Protein AF-A0A6P7G3Q1-F1 (afdb_monomer)

Secondary structure (DSSP, 8-state):
---HHHHHHHHHHHHHHHHHHHHHHHH-TT-HHHHHHHHHHHHHHHHHHHHHH-TTTGGGGHHHHHHHHHHHHHHHHHHHHHHHHHHTT--HHHHHHHHHTTHHHHHHHHHH--THHHHHHHHHHHHHHHHHHHHHHHTT-HHHHHHHHHHHIIIIIIITS-TTS-SS-HHHHHHHHHHHHHHHHHHHHH-

Sequence (191 aa):
MKIMSTSYSTALSHIVLAGTSIYCCLRSESIIYAQCSFASIMVNSLLGVWRWGNPDYGPNTDKVYKITTLLQDSIVLPFIVSTLWIQYGYTYEVALGNMIIPLIPVISYLANSNYRSLELLDGILCLNCGVLLYLSFTEENYFGLAAGVSYLVNYFWIKKGDRSQFDIPTQDLFNYAMCFFAYFSLKAVLD

Radius of gyration: 16.5 Å; Cα contacts (8 Å, |Δi|>4): 254; chains: 1; bounding box: 42×34×54 Å

Solvent-accessible surface area (backbone atoms only — not comparable to full-atom values): 9514 Å² total; per-residue (Å²): 144,89,67,69,74,65,29,49,54,42,13,50,30,20,50,53,30,22,54,47,21,49,55,43,26,74,70,27,74,91,38,64,47,44,21,51,22,24,45,37,47,24,56,38,18,52,46,38,26,46,36,36,61,32,87,89,60,10,75,78,41,50,68,58,46,54,51,36,46,54,49,29,70,37,40,31,61,24,21,42,37,26,42,48,41,45,72,74,68,47,68,63,70,60,28,50,47,50,45,51,58,38,45,52,30,52,55,48,28,72,74,64,67,40,68,70,27,56,55,51,36,52,53,48,51,51,50,45,38,53,50,32,34,51,54,16,59,76,70,68,32,62,36,26,35,50,16,29,53,35,42,49,47,27,55,60,47,49,66,64,37,76,77,84,82,51,102,57,64,56,66,36,56,35,31,54,38,46,36,53,22,50,53,25,41,48,49,37,74,71,108

Foldseek 3Di:
DPDQPQLVLQLVLLVLLLVLLVVLLVLCVVQVLQNVLSVLSNVLSVLSNQLSVDPPCNVVCPVVSVLSVLVNLLRNLLSLLLLLCVVVPHDNVVSVVSRVVLCVLSVVCVVPVDVVSVVVNVVSSLVSLVSQCVSCVVVVPVLSNQLSVLCCCLVVPLVVHDPPPDPHDSSSVSSVSVSSNSVSSSSSSVD

Mean predicted aligned error: 4.7 Å

pLDDT: mean 90.33, std 11.24, range [40.03, 98.25]

Structure (mmCIF, N/CA/C/O backbone):
data_AF-A0A6P7G3Q1-F1
#
_entry.id   AF-A0A6P7G3Q1-F1
#
loop_
_atom_site.group_PDB
_atom_site.id
_atom_site.type_symbol
_atom_site.label_atom_id
_atom_site.label_alt_id
_atom_site.label_comp_id
_atom_site.label_asym_id
_atom_site.label_entity_id
_atom_site.label_seq_id
_atom_site.pdbx_PDB_ins_code
_atom_site.Cartn_x
_atom_site.Cartn_y
_atom_site.Cartn_z
_atom_site.occupancy
_atom_site.B_iso_or_equiv
_atom_site.auth_seq_id
_atom_site.auth_comp_id
_atom_site.auth_asym_id
_atom_site.auth_atom_id
_atom_site.pdbx_PDB_model_num
ATOM 1 N N . MET A 1 1 ? 13.355 -8.500 -31.701 1.00 42.06 1 MET A N 1
ATOM 2 C CA . MET A 1 1 ? 12.251 -7.536 -31.912 1.00 42.06 1 MET A CA 1
ATOM 3 C C . MET A 1 1 ? 10.931 -8.171 -31.465 1.00 42.06 1 MET A C 1
ATOM 5 O O . MET A 1 1 ? 10.197 -8.682 -32.297 1.00 42.06 1 MET A O 1
ATOM 9 N N . LYS A 1 2 ? 10.680 -8.251 -30.145 1.00 40.03 2 LYS A N 1
ATOM 10 C CA . LYS A 1 2 ? 9.421 -8.760 -29.552 1.00 40.03 2 LYS A CA 1
ATOM 11 C C . LYS A 1 2 ? 9.386 -8.494 -28.028 1.00 40.03 2 LYS A C 1
ATOM 13 O O . LYS A 1 2 ? 9.534 -9.419 -27.250 1.00 40.03 2 LYS A O 1
ATOM 18 N N . ILE A 1 3 ? 9.308 -7.222 -27.607 1.00 50.84 3 ILE A N 1
ATOM 19 C CA . ILE A 1 3 ? 9.104 -6.813 -26.186 1.00 50.84 3 ILE A CA 1
ATOM 20 C C . ILE A 1 3 ? 8.137 -5.600 -26.065 1.00 50.84 3 ILE A C 1
ATOM 22 O O . ILE A 1 3 ? 7.711 -5.241 -24.976 1.00 50.84 3 ILE A O 1
ATOM 26 N N . MET A 1 4 ? 7.712 -4.970 -27.171 1.00 51.06 4 MET A N 1
ATOM 27 C CA . MET A 1 4 ? 6.930 -3.720 -27.104 1.00 51.06 4 MET A CA 1
ATOM 28 C C . MET A 1 4 ? 5.477 -3.882 -26.622 1.00 51.06 4 MET A C 1
ATOM 30 O O . MET A 1 4 ? 4.979 -3.007 -25.923 1.00 51.06 4 MET A O 1
ATOM 34 N N . SER A 1 5 ? 4.782 -4.975 -26.959 1.00 54.94 5 SER A N 1
ATOM 35 C CA . SER A 1 5 ? 3.340 -5.099 -26.671 1.00 54.94 5 SER A CA 1
ATOM 36 C C . SER A 1 5 ? 3.020 -5.236 -25.180 1.00 54.94 5 SER A C 1
ATOM 38 O O . SER A 1 5 ? 2.024 -4.690 -24.716 1.00 54.94 5 SER A O 1
ATOM 40 N N . THR A 1 6 ? 3.872 -5.921 -24.413 1.00 60.12 6 THR A N 1
ATOM 41 C CA . THR A 1 6 ? 3.679 -6.108 -22.967 1.00 60.12 6 THR A CA 1
ATOM 42 C C . THR A 1 6 ? 3.904 -4.815 -22.187 1.00 60.12 6 THR A C 1
ATOM 44 O O . THR A 1 6 ? 3.274 -4.608 -21.159 1.00 60.12 6 THR A O 1
ATOM 47 N N . SER A 1 7 ? 4.750 -3.910 -22.694 1.00 74.06 7 SER A N 1
ATOM 48 C CA . SER A 1 7 ? 5.070 -2.650 -22.015 1.00 74.06 7 SER A CA 1
ATOM 49 C C . SER A 1 7 ? 3.866 -1.704 -21.949 1.00 74.06 7 SER A C 1
ATOM 51 O O . SER A 1 7 ? 3.579 -1.138 -20.899 1.00 74.06 7 SER A O 1
ATOM 53 N N . TYR A 1 8 ? 3.096 -1.578 -23.034 1.00 87.12 8 TYR A N 1
ATOM 54 C CA . TYR A 1 8 ? 1.940 -0.675 -23.050 1.00 87.12 8 TYR A CA 1
ATOM 55 C C . TYR A 1 8 ? 0.754 -1.189 -22.225 1.00 87.12 8 TYR A C 1
ATOM 57 O O . TYR A 1 8 ? 0.064 -0.382 -21.605 1.00 87.12 8 TYR A O 1
ATOM 65 N N . SER A 1 9 ? 0.551 -2.511 -22.156 1.00 89.56 9 SER A N 1
ATOM 66 C CA . SER A 1 9 ? -0.441 -3.117 -21.249 1.00 89.56 9 SER A CA 1
ATOM 67 C C . SER A 1 9 ? -0.136 -2.771 -19.790 1.00 89.56 9 SER A C 1
ATOM 69 O O . SER A 1 9 ? -1.003 -2.279 -19.066 1.00 89.56 9 SER A O 1
ATOM 71 N N . THR A 1 10 ? 1.128 -2.908 -19.380 1.00 90.56 10 THR A N 1
ATOM 72 C CA . THR A 1 10 ? 1.552 -2.560 -18.018 1.00 90.56 10 THR A CA 1
ATOM 73 C C . THR A 1 10 ? 1.480 -1.066 -17.741 1.00 90.56 10 THR A C 1
ATOM 75 O O . THR A 1 10 ? 1.054 -0.661 -16.661 1.00 90.56 10 THR A O 1
ATOM 78 N N . ALA A 1 11 ? 1.803 -0.218 -18.718 1.00 92.69 11 ALA A N 1
ATOM 79 C CA . ALA A 1 11 ? 1.574 1.218 -18.580 1.00 92.69 11 ALA A CA 1
ATOM 80 C C . ALA A 1 11 ? 0.083 1.533 -18.352 1.00 92.69 11 ALA A C 1
ATOM 82 O O . ALA A 1 11 ? -0.246 2.323 -17.468 1.00 92.69 11 ALA A O 1
ATOM 83 N N . LEU A 1 12 ? -0.823 0.878 -19.087 1.00 94.75 12 LEU A N 1
ATOM 84 C CA . LEU A 1 12 ? -2.266 1.063 -18.932 1.00 94.75 12 LEU A CA 1
ATOM 85 C C . LEU A 1 12 ? -2.767 0.607 -17.555 1.00 94.75 12 LEU A C 1
ATOM 87 O O . LEU A 1 12 ? -3.541 1.329 -16.925 1.00 94.75 12 LEU A O 1
ATOM 91 N N . SER A 1 13 ? -2.312 -0.545 -17.054 1.00 95.25 13 SER A N 1
ATOM 92 C CA . SER A 1 13 ? -2.698 -1.019 -15.717 1.00 95.25 13 SER A CA 1
ATOM 93 C C . SER A 1 13 ? -2.242 -0.045 -14.617 1.00 95.25 13 SER A C 1
ATOM 95 O O . SER A 1 13 ? -2.996 0.228 -13.680 1.00 95.25 13 SER A O 1
ATOM 97 N N . HIS A 1 14 ? -1.071 0.584 -14.778 1.00 95.88 14 HIS A N 1
ATOM 98 C CA . HIS A 1 14 ? -0.622 1.671 -13.904 1.00 95.88 14 HIS A CA 1
ATOM 99 C C . HIS A 1 14 ? -1.451 2.954 -14.034 1.00 95.88 14 HIS A C 1
ATOM 101 O O . HIS A 1 14 ? -1.680 3.607 -13.019 1.00 95.88 14 HIS A O 1
ATOM 107 N N . ILE A 1 15 ? -1.935 3.316 -15.228 1.00 97.50 15 ILE A N 1
ATOM 108 C CA . ILE A 1 15 ? -2.850 4.460 -15.401 1.00 97.50 15 ILE A CA 1
ATOM 109 C C . ILE A 1 15 ? -4.148 4.224 -14.619 1.00 97.50 15 ILE A C 1
ATOM 111 O O . ILE A 1 15 ? -4.610 5.119 -13.912 1.00 97.50 15 ILE A O 1
ATOM 115 N N . VAL A 1 16 ? -4.717 3.018 -14.707 1.00 97.81 16 VAL A N 1
ATOM 116 C CA . VAL A 1 16 ? -5.946 2.656 -13.979 1.00 97.81 16 VAL A CA 1
ATOM 117 C C . VAL A 1 16 ? -5.728 2.725 -12.465 1.00 97.81 16 VAL A C 1
ATOM 119 O O . VAL A 1 16 ? -6.542 3.317 -11.749 1.00 97.81 16 VAL A O 1
ATOM 122 N N . LEU A 1 17 ? -4.608 2.187 -11.973 1.00 97.50 17 LEU A N 1
ATOM 123 C CA . LEU A 1 17 ? -4.271 2.252 -10.551 1.00 97.50 17 LEU A CA 1
ATOM 124 C C . LEU A 1 17 ? -4.004 3.690 -10.087 1.00 97.50 17 LEU A C 1
ATOM 126 O O . LEU A 1 17 ? -4.501 4.091 -9.033 1.00 97.50 17 LEU A O 1
ATOM 130 N N . ALA A 1 18 ? -3.306 4.496 -10.893 1.00 97.88 18 ALA A N 1
ATOM 131 C CA . ALA A 1 18 ? -3.092 5.913 -10.619 1.00 97.88 18 ALA A CA 1
ATOM 132 C C . ALA A 1 18 ? -4.433 6.654 -10.503 1.00 97.88 18 ALA A C 1
ATOM 134 O O . ALA A 1 18 ? -4.675 7.304 -9.490 1.00 97.88 18 ALA A O 1
ATOM 135 N N . GLY A 1 19 ? -5.344 6.482 -11.466 1.00 98.19 19 GLY A N 1
ATOM 136 C CA . GLY A 1 19 ? -6.682 7.079 -11.419 1.00 98.19 19 GLY A CA 1
ATOM 137 C C . GLY A 1 19 ? -7.475 6.671 -10.173 1.00 98.19 19 GLY A C 1
ATOM 138 O O . GLY A 1 19 ? -8.039 7.527 -9.491 1.00 98.19 19 GLY A O 1
ATOM 139 N N . THR A 1 20 ? -7.444 5.383 -9.820 1.00 97.88 20 THR A N 1
ATOM 140 C CA . THR A 1 20 ? -8.101 4.864 -8.608 1.00 97.88 20 THR A CA 1
ATOM 141 C C . THR A 1 20 ? -7.511 5.487 -7.342 1.00 97.88 20 THR A C 1
ATOM 143 O O . THR A 1 20 ? -8.246 5.945 -6.469 1.00 97.88 20 THR A O 1
ATOM 146 N N . SER A 1 21 ? -6.183 5.561 -7.244 1.00 97.31 21 SER A N 1
ATOM 147 C CA . SER A 1 21 ? -5.497 6.142 -6.086 1.00 97.31 21 SER A CA 1
ATOM 148 C C . SER A 1 21 ? -5.702 7.655 -5.955 1.00 97.31 21 SER A C 1
ATOM 150 O O . SER A 1 21 ? -5.886 8.135 -4.839 1.00 97.31 21 SER A O 1
ATOM 152 N N . ILE A 1 22 ? -5.767 8.397 -7.070 1.00 98.06 22 ILE A N 1
ATOM 153 C CA . ILE A 1 22 ? -6.125 9.824 -7.087 1.00 98.06 22 ILE A CA 1
ATOM 154 C C . ILE A 1 22 ? -7.539 10.004 -6.540 1.00 98.06 22 ILE A C 1
ATOM 156 O O . ILE A 1 22 ? -7.749 10.818 -5.643 1.00 98.06 22 ILE A O 1
ATOM 160 N N . TYR A 1 23 ? -8.498 9.214 -7.034 1.00 98.19 23 TYR A N 1
ATOM 161 C CA . TYR A 1 23 ? -9.871 9.243 -6.534 1.00 98.19 23 TYR A CA 1
ATOM 162 C C . TYR A 1 23 ? -9.934 8.982 -5.022 1.00 98.19 23 TYR A C 1
ATOM 164 O O . TYR A 1 23 ? -10.610 9.719 -4.309 1.00 98.19 23 TYR A O 1
ATOM 172 N N . CYS A 1 24 ? -9.205 7.978 -4.524 1.00 97.62 24 CYS A N 1
ATOM 173 C CA . CYS A 1 24 ? -9.179 7.663 -3.095 1.00 97.62 24 CYS A CA 1
ATOM 174 C C . CYS A 1 24 ? -8.536 8.784 -2.266 1.00 97.62 24 CYS A C 1
ATOM 176 O O . CYS A 1 24 ? -9.093 9.178 -1.248 1.00 97.62 24 CYS A O 1
ATOM 178 N N . CYS A 1 25 ? -7.424 9.354 -2.738 1.00 96.44 25 CYS A N 1
ATOM 179 C CA . CYS A 1 25 ? -6.720 10.450 -2.072 1.00 96.44 25 CYS A CA 1
ATOM 180 C C . CYS A 1 25 ? -7.604 11.703 -1.917 1.00 96.44 25 CYS A C 1
ATOM 182 O O . CYS A 1 25 ? -7.660 12.285 -0.836 1.00 96.44 25 CYS A O 1
ATOM 184 N N . LEU A 1 26 ? -8.354 12.068 -2.965 1.00 96.69 26 LEU A N 1
ATOM 185 C CA . LEU A 1 26 ? -9.309 13.189 -2.941 1.00 96.69 26 LEU A CA 1
ATOM 186 C C . LEU A 1 26 ? -10.528 12.932 -2.042 1.00 96.69 26 LEU A C 1
ATOM 188 O O . LEU A 1 26 ? -11.253 13.855 -1.690 1.00 96.69 26 LEU A O 1
ATOM 192 N N . ARG A 1 27 ? -10.809 11.671 -1.702 1.00 97.19 27 ARG A N 1
ATOM 193 C CA . ARG A 1 27 ? -11.938 11.297 -0.839 1.00 97.19 27 ARG A CA 1
ATOM 194 C C . ARG A 1 27 ? -11.545 11.084 0.617 1.00 97.19 27 ARG A C 1
ATOM 196 O O . ARG A 1 27 ? -12.436 11.002 1.453 1.00 97.19 27 ARG A O 1
ATOM 203 N N . SER A 1 28 ? -10.252 11.042 0.925 1.00 94.19 28 SER A N 1
ATOM 204 C CA . SER A 1 28 ? -9.716 10.829 2.271 1.00 94.19 28 SER A CA 1
ATOM 205 C C . SER A 1 28 ? -8.998 12.067 2.830 1.00 94.19 28 SER A C 1
ATOM 207 O O . SER A 1 28 ? -8.073 11.919 3.622 1.00 94.19 28 SER A O 1
ATOM 209 N N . GLU A 1 29 ? -9.365 13.281 2.403 1.00 87.81 29 GLU A N 1
ATOM 210 C CA . GLU A 1 29 ? -8.633 14.523 2.728 1.00 87.81 29 GLU A CA 1
ATOM 211 C C . GLU A 1 29 ? -8.513 14.803 4.235 1.00 87.81 29 GLU A C 1
ATOM 213 O O . GLU A 1 29 ? -7.521 15.371 4.682 1.00 87.81 29 GLU A O 1
ATOM 218 N N . SER A 1 30 ? -9.495 14.382 5.035 1.00 89.88 30 SER A N 1
ATOM 219 C CA . SER A 1 30 ? -9.481 14.543 6.494 1.00 89.88 30 SER A CA 1
ATOM 220 C C . SER A 1 30 ? -8.742 13.424 7.237 1.00 89.88 30 SER A C 1
ATOM 222 O O . SER A 1 30 ? -8.563 13.514 8.450 1.00 89.88 30 SER A O 1
ATOM 224 N N . ILE A 1 31 ? -8.309 12.372 6.536 1.00 94.81 31 ILE A N 1
ATOM 225 C CA . ILE A 1 31 ? -7.760 11.152 7.132 1.00 94.81 31 ILE A CA 1
ATOM 226 C C . ILE A 1 31 ? -6.316 10.974 6.661 1.00 94.81 31 ILE A C 1
ATOM 228 O O . ILE A 1 31 ? -6.026 10.264 5.696 1.00 94.81 31 ILE A O 1
ATOM 232 N N . ILE A 1 32 ? -5.396 11.645 7.358 1.00 94.25 32 ILE A N 1
ATOM 233 C CA . ILE A 1 32 ? -4.021 11.867 6.887 1.00 94.25 32 ILE A CA 1
ATOM 234 C C . ILE A 1 32 ? -3.261 10.571 6.563 1.00 94.25 32 ILE A C 1
ATOM 236 O O . ILE A 1 32 ? -2.570 10.496 5.551 1.00 94.25 32 ILE A O 1
ATOM 240 N N . TYR A 1 33 ? -3.419 9.515 7.368 1.00 95.25 33 TYR A N 1
ATOM 241 C CA . TYR A 1 33 ? -2.704 8.251 7.157 1.00 95.25 33 TYR A CA 1
ATOM 242 C C . TYR A 1 33 ? -3.270 7.463 5.964 1.00 95.25 33 TYR A C 1
ATOM 244 O O . TYR A 1 33 ? -2.511 6.950 5.135 1.00 95.25 33 TYR A O 1
ATOM 252 N N . ALA A 1 34 ? -4.594 7.431 5.802 1.00 95.88 34 ALA A N 1
ATOM 253 C CA . ALA A 1 34 ? -5.215 6.868 4.605 1.00 95.88 34 ALA A CA 1
ATOM 254 C C . ALA A 1 34 ? -4.799 7.650 3.350 1.00 95.88 34 ALA A C 1
ATOM 256 O O . ALA A 1 34 ? -4.413 7.051 2.345 1.00 95.88 34 ALA A O 1
ATOM 257 N N . GLN A 1 35 ? -4.760 8.982 3.436 1.00 96.31 35 GLN A N 1
ATOM 258 C CA . GLN A 1 35 ? -4.290 9.835 2.349 1.00 96.31 35 GLN A CA 1
ATOM 259 C C . GLN A 1 35 ? -2.834 9.534 1.972 1.00 96.31 35 GLN A C 1
ATOM 261 O O . GLN A 1 35 ? -2.537 9.367 0.791 1.00 96.31 35 GLN A O 1
ATOM 266 N N . CYS A 1 36 ? -1.933 9.393 2.950 1.00 96.62 36 CYS A N 1
ATOM 267 C CA . CYS A 1 36 ? -0.550 8.982 2.706 1.00 96.62 36 CYS A CA 1
ATOM 268 C C . CYS A 1 36 ? -0.470 7.616 2.007 1.00 96.62 36 CYS A C 1
ATOM 270 O O . CYS A 1 36 ? 0.317 7.459 1.076 1.00 96.62 36 CYS A O 1
ATOM 272 N N . SER A 1 37 ? -1.321 6.659 2.391 1.00 96.94 37 SER A N 1
ATOM 273 C CA . SER A 1 37 ? -1.399 5.342 1.739 1.00 96.94 37 SER A CA 1
ATOM 274 C C . SER A 1 37 ? -1.760 5.476 0.260 1.00 96.94 37 SER A C 1
ATOM 276 O O . SER A 1 37 ? -1.045 4.980 -0.614 1.00 96.94 37 SER A O 1
ATOM 278 N N . PHE A 1 38 ? -2.842 6.195 -0.044 1.00 97.81 38 PHE A N 1
ATOM 279 C CA . PHE A 1 38 ? -3.285 6.395 -1.424 1.00 97.81 38 PHE A CA 1
ATOM 280 C C . PHE A 1 38 ? -2.290 7.230 -2.234 1.00 97.81 38 PHE A C 1
ATOM 282 O O . PHE 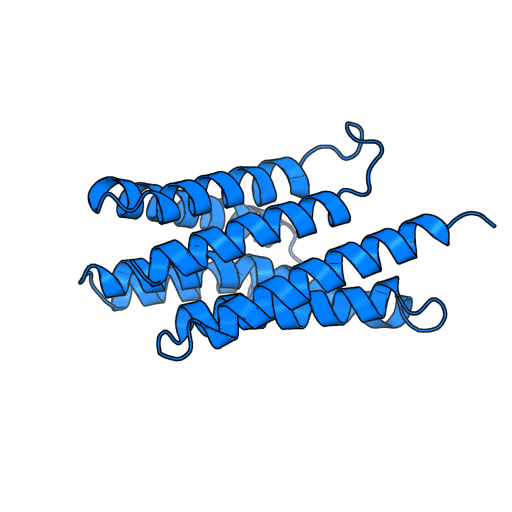A 1 38 ? -2.032 6.913 -3.395 1.00 97.81 38 PHE A O 1
ATOM 289 N N . ALA A 1 39 ? -1.653 8.228 -1.620 1.00 97.31 39 ALA A N 1
ATOM 290 C CA . ALA A 1 39 ? -0.594 9.010 -2.246 1.00 97.31 39 ALA A CA 1
ATOM 291 C C . ALA A 1 39 ? 0.634 8.149 -2.591 1.00 97.31 39 ALA A C 1
ATOM 293 O O . ALA A 1 39 ? 1.195 8.301 -3.677 1.00 97.31 39 ALA A O 1
ATOM 294 N N . SER A 1 40 ? 1.028 7.202 -1.732 1.00 97.06 40 SER A N 1
ATOM 295 C CA . SER A 1 40 ? 2.109 6.256 -2.043 1.00 97.06 40 SER A CA 1
ATOM 296 C C . SER A 1 40 ? 1.771 5.365 -3.242 1.00 97.06 40 SER A C 1
ATOM 298 O O . SER A 1 40 ? 2.620 5.197 -4.122 1.00 97.06 40 SER A O 1
ATOM 300 N N . ILE A 1 41 ? 0.535 4.853 -3.331 1.00 97.44 41 ILE A N 1
ATOM 301 C CA . ILE A 1 41 ? 0.065 4.096 -4.509 1.00 97.44 41 ILE A CA 1
ATOM 302 C C . ILE A 1 41 ? 0.111 4.977 -5.763 1.00 97.44 41 ILE A C 1
ATOM 304 O O . ILE A 1 41 ? 0.595 4.537 -6.809 1.00 97.44 41 ILE A O 1
ATOM 308 N N . MET A 1 42 ? -0.355 6.224 -5.659 1.00 97.69 42 MET A N 1
ATOM 309 C CA . MET A 1 42 ? -0.383 7.186 -6.762 1.00 97.69 42 MET A CA 1
ATOM 310 C C . MET A 1 42 ? 1.018 7.462 -7.306 1.00 97.69 42 MET A C 1
ATOM 312 O O . MET A 1 42 ? 1.248 7.311 -8.505 1.00 97.69 42 MET A O 1
ATOM 316 N N . VAL A 1 43 ? 1.967 7.823 -6.437 1.00 97.25 43 VAL A N 1
ATOM 317 C CA . VAL A 1 43 ? 3.350 8.133 -6.835 1.00 97.25 43 VAL A CA 1
ATOM 318 C C . VAL A 1 43 ? 4.006 6.927 -7.504 1.00 97.25 43 VAL A C 1
ATOM 320 O O . VAL A 1 43 ? 4.581 7.065 -8.585 1.00 97.25 43 VAL A O 1
ATOM 323 N N . ASN A 1 44 ? 3.883 5.736 -6.912 1.00 96.25 44 ASN A N 1
ATOM 324 C CA . ASN A 1 44 ? 4.454 4.526 -7.498 1.00 96.25 44 ASN A CA 1
ATOM 325 C C . ASN A 1 44 ? 3.806 4.183 -8.852 1.00 96.25 44 ASN A C 1
ATOM 327 O O . ASN A 1 44 ? 4.497 3.788 -9.790 1.00 96.25 44 ASN A O 1
ATOM 331 N N . SER A 1 45 ? 2.495 4.397 -8.988 1.00 96.06 45 SER A N 1
ATOM 332 C CA . SER A 1 45 ? 1.775 4.135 -10.236 1.00 96.06 45 SER A CA 1
ATOM 333 C C . SER A 1 45 ? 2.163 5.105 -11.345 1.00 96.06 45 SER A C 1
ATOM 335 O O . SER A 1 45 ? 2.424 4.659 -12.457 1.00 96.06 45 SER A O 1
ATOM 337 N N . LEU A 1 46 ? 2.294 6.403 -11.056 1.00 96.69 46 LEU A N 1
ATOM 338 C CA . LEU A 1 46 ? 2.773 7.396 -12.027 1.00 96.69 46 LEU A CA 1
ATOM 339 C C . LEU A 1 46 ? 4.203 7.093 -12.501 1.00 96.69 46 LEU A C 1
ATOM 341 O O . LEU A 1 46 ? 4.494 7.185 -13.696 1.00 96.69 46 LEU A O 1
ATOM 345 N N . LEU A 1 47 ? 5.084 6.658 -11.592 1.00 94.50 47 LEU A N 1
ATOM 346 C CA . LEU A 1 47 ? 6.420 6.175 -11.956 1.00 94.50 47 LEU A CA 1
ATOM 347 C C . LEU A 1 47 ? 6.362 4.909 -12.815 1.00 94.50 47 LEU A C 1
ATOM 349 O O . LEU A 1 47 ? 7.173 4.759 -13.729 1.00 94.50 47 LEU A O 1
ATOM 353 N N . GLY A 1 48 ? 5.398 4.022 -12.560 1.00 92.75 48 GLY A N 1
ATOM 354 C CA . GLY A 1 48 ? 5.114 2.872 -13.412 1.00 92.75 48 GLY A CA 1
ATOM 355 C C . GLY A 1 48 ? 4.707 3.292 -14.826 1.00 92.75 48 GLY A C 1
ATOM 356 O O . GLY A 1 48 ? 5.310 2.839 -15.800 1.00 92.75 48 GLY A O 1
ATOM 357 N N . VAL A 1 49 ? 3.767 4.232 -14.965 1.00 94.81 49 VAL A N 1
ATOM 358 C CA . VAL A 1 49 ? 3.379 4.773 -16.281 1.00 94.81 49 VAL A CA 1
ATOM 359 C C . VAL A 1 49 ? 4.602 5.294 -17.034 1.00 94.81 49 VAL A C 1
ATOM 361 O O . VAL A 1 49 ? 4.780 4.965 -18.203 1.00 94.81 49 VAL A O 1
ATOM 364 N N . TRP A 1 50 ? 5.486 6.037 -16.365 1.00 92.69 50 TRP A N 1
ATOM 365 C CA . TRP A 1 50 ? 6.725 6.506 -16.985 1.00 92.69 50 TRP A CA 1
ATOM 366 C C . TRP A 1 50 ? 7.644 5.352 -17.402 1.00 92.69 50 TRP A C 1
ATOM 368 O O . TRP A 1 50 ? 8.131 5.317 -18.532 1.00 92.69 50 TRP A O 1
ATOM 378 N N . ARG A 1 51 ? 7.874 4.393 -16.498 1.00 90.31 51 ARG A N 1
ATOM 379 C CA . ARG A 1 51 ? 8.777 3.256 -16.708 1.00 90.31 51 ARG A CA 1
ATOM 380 C C . ARG A 1 51 ? 8.374 2.399 -17.907 1.00 90.31 51 ARG A C 1
ATOM 382 O O . ARG A 1 51 ? 9.243 1.979 -18.664 1.00 90.31 51 ARG 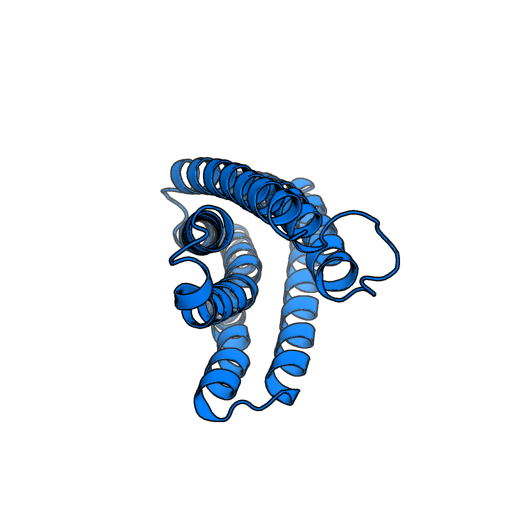A O 1
ATOM 389 N N . TRP A 1 52 ? 7.086 2.101 -18.048 1.00 90.62 52 TRP A N 1
ATOM 390 C CA . TRP A 1 52 ? 6.585 1.191 -19.082 1.00 90.62 52 TRP A CA 1
ATOM 391 C C . TRP A 1 52 ? 6.004 1.906 -20.306 1.00 90.62 52 TRP A C 1
ATOM 393 O O . TRP A 1 52 ? 5.921 1.305 -21.377 1.00 90.62 52 TRP A O 1
ATOM 403 N N . GLY A 1 53 ? 5.630 3.180 -20.179 1.00 89.56 53 GLY A N 1
ATOM 404 C CA . GLY A 1 53 ? 5.110 3.996 -21.276 1.00 89.56 53 GLY A CA 1
ATOM 405 C C . GLY A 1 53 ? 6.192 4.675 -22.119 1.00 89.56 53 GLY A C 1
ATOM 406 O O . GLY A 1 53 ? 5.914 5.045 -23.258 1.00 89.56 53 GLY A O 1
ATOM 407 N N . ASN A 1 54 ? 7.416 4.824 -21.597 1.00 88.25 54 ASN A N 1
ATOM 408 C CA . ASN A 1 54 ? 8.530 5.462 -22.301 1.00 88.25 54 ASN A CA 1
ATOM 409 C C . ASN A 1 54 ? 9.614 4.432 -22.689 1.00 88.25 54 ASN A C 1
ATOM 411 O O . ASN A 1 54 ? 10.398 4.032 -21.826 1.00 88.25 54 ASN A O 1
ATOM 415 N N . PRO A 1 55 ? 9.701 4.005 -23.963 1.00 84.12 55 PRO A N 1
ATOM 416 C CA . PRO A 1 55 ? 10.666 2.989 -24.387 1.00 84.12 55 PRO A CA 1
ATOM 417 C C . PRO A 1 55 ? 12.128 3.458 -24.310 1.00 84.12 55 PRO A C 1
ATOM 419 O O . PRO A 1 55 ? 13.006 2.633 -24.062 1.00 84.12 55 PRO A O 1
ATOM 422 N N . ASP A 1 56 ? 12.390 4.758 -24.471 1.00 86.00 56 ASP A N 1
ATOM 423 C CA . ASP A 1 56 ? 13.753 5.300 -24.550 1.00 86.00 56 ASP A CA 1
ATOM 424 C C . ASP A 1 56 ? 14.357 5.570 -23.163 1.00 86.00 56 ASP A C 1
ATOM 426 O O . ASP A 1 56 ? 15.541 5.326 -22.929 1.00 86.00 56 ASP A O 1
ATOM 430 N N . TYR A 1 57 ? 13.540 6.044 -22.214 1.00 86.38 57 TYR A N 1
ATOM 431 C CA . TYR A 1 57 ? 14.006 6.470 -20.883 1.00 86.38 57 TYR A CA 1
ATOM 432 C C . TYR A 1 57 ? 13.431 5.659 -19.718 1.00 86.38 57 TYR A C 1
ATOM 434 O O . TYR A 1 57 ? 13.908 5.796 -18.589 1.00 86.38 57 TYR A O 1
ATOM 442 N N . GLY A 1 58 ? 12.436 4.807 -19.959 1.00 82.25 58 GLY A N 1
ATOM 443 C CA . GLY A 1 58 ? 11.809 3.962 -18.943 1.00 82.25 58 GLY A CA 1
ATOM 444 C C . GLY A 1 58 ? 12.784 3.072 -18.157 1.00 82.25 58 GLY A C 1
ATOM 445 O O . GLY A 1 58 ? 12.679 3.009 -16.932 1.00 82.25 58 GLY A O 1
ATOM 446 N N . PRO A 1 59 ? 13.798 2.442 -18.785 1.00 85.94 59 PRO A N 1
ATOM 447 C CA . PRO A 1 59 ? 14.781 1.635 -18.057 1.00 85.94 59 PRO A CA 1
ATOM 448 C C . PRO A 1 59 ? 15.576 2.413 -16.997 1.00 85.94 59 PRO A C 1
ATOM 450 O O . PRO A 1 59 ? 15.965 1.841 -15.977 1.00 85.94 59 PRO A O 1
ATOM 453 N N . ASN A 1 60 ? 15.775 3.723 -17.183 1.00 88.50 60 ASN A N 1
ATOM 454 C CA . ASN A 1 60 ? 16.541 4.552 -16.248 1.00 88.50 60 ASN A CA 1
ATOM 455 C C . ASN A 1 60 ? 15.809 4.770 -14.915 1.00 88.50 60 ASN A C 1
ATOM 457 O O . ASN A 1 60 ? 16.445 5.099 -13.913 1.00 88.50 60 ASN A O 1
ATOM 461 N N . THR A 1 61 ? 14.490 4.554 -14.869 1.00 88.12 61 THR A N 1
ATOM 462 C CA . THR A 1 61 ? 13.690 4.711 -13.647 1.00 88.12 61 THR A CA 1
ATOM 463 C C . THR A 1 61 ? 13.538 3.419 -12.844 1.00 88.12 61 THR A C 1
ATOM 465 O O . THR A 1 61 ? 12.936 3.452 -11.774 1.00 88.12 61 THR A O 1
ATOM 468 N N . ASP A 1 62 ? 14.129 2.294 -13.275 1.00 86.06 62 ASP A N 1
ATOM 469 C CA . ASP A 1 62 ? 13.973 0.985 -12.614 1.00 86.06 62 ASP A CA 1
ATOM 470 C C . ASP A 1 62 ? 14.387 1.006 -11.133 1.00 86.06 62 ASP A C 1
ATOM 472 O O . ASP A 1 62 ? 13.691 0.453 -10.282 1.00 86.06 62 ASP A O 1
ATOM 476 N N . LYS A 1 63 ? 15.486 1.696 -10.796 1.00 87.62 63 LYS A N 1
ATOM 477 C CA . LYS A 1 63 ? 15.943 1.827 -9.400 1.00 87.62 63 LYS A CA 1
ATOM 478 C C . LYS A 1 63 ? 14.942 2.597 -8.543 1.00 87.62 63 LYS A C 1
ATOM 480 O O . LYS A 1 63 ? 14.597 2.146 -7.456 1.00 87.62 63 LYS A O 1
ATOM 485 N N . VAL A 1 64 ? 14.474 3.739 -9.046 1.00 91.12 64 VAL A N 1
ATOM 486 C CA . VAL A 1 64 ? 13.503 4.590 -8.344 1.00 91.12 64 VAL A CA 1
ATOM 487 C C . VAL A 1 64 ? 12.196 3.827 -8.162 1.00 91.12 64 VAL A C 1
ATOM 489 O O . VAL A 1 64 ? 11.697 3.744 -7.047 1.00 91.12 64 VAL A O 1
ATOM 492 N N . TYR A 1 65 ? 11.711 3.178 -9.222 1.00 90.69 65 TYR A N 1
ATOM 493 C CA . TYR A 1 65 ? 10.494 2.376 -9.188 1.00 90.69 65 TYR A CA 1
ATOM 494 C C . TYR A 1 65 ? 10.570 1.219 -8.179 1.00 90.69 65 TYR A C 1
ATOM 496 O O . TYR A 1 65 ? 9.611 0.955 -7.457 1.00 90.69 65 TYR A O 1
ATOM 504 N N . LYS A 1 66 ? 11.714 0.525 -8.084 1.00 89.56 66 LYS A N 1
ATOM 505 C CA . LYS A 1 66 ? 11.917 -0.537 -7.082 1.00 89.56 66 LYS A CA 1
ATOM 506 C C . LYS A 1 66 ? 11.825 -0.002 -5.655 1.00 89.56 66 LYS A C 1
ATOM 508 O O . LYS A 1 66 ? 11.190 -0.635 -4.815 1.00 89.56 66 LYS A O 1
ATOM 513 N N . ILE A 1 67 ? 12.422 1.161 -5.393 1.00 90.75 67 ILE A N 1
ATOM 514 C CA . ILE A 1 67 ? 12.358 1.810 -4.077 1.00 90.75 67 ILE A CA 1
ATOM 515 C C . ILE A 1 67 ? 10.921 2.234 -3.766 1.00 90.75 67 ILE A C 1
ATOM 517 O O . ILE A 1 67 ? 10.424 1.938 -2.683 1.00 90.75 67 ILE A O 1
ATOM 521 N N . THR A 1 68 ? 10.223 2.871 -4.709 1.00 93.56 68 THR A N 1
ATOM 522 C CA . THR A 1 68 ? 8.833 3.294 -4.489 1.00 93.56 68 THR A CA 1
ATOM 523 C C . THR A 1 68 ? 7.877 2.120 -4.357 1.00 93.56 68 THR A C 1
ATOM 525 O O . THR A 1 68 ? 6.939 2.208 -3.575 1.00 93.56 68 THR A O 1
ATOM 528 N N . THR A 1 69 ? 8.141 1.000 -5.032 1.00 92.56 69 THR A N 1
ATOM 529 C CA . THR A 1 69 ? 7.372 -0.238 -4.853 1.00 92.56 69 THR A CA 1
ATOM 530 C C . THR A 1 69 ? 7.560 -0.791 -3.443 1.00 92.56 69 THR A C 1
ATOM 532 O O . THR A 1 69 ? 6.577 -1.123 -2.788 1.00 92.56 69 THR A O 1
ATOM 535 N N . LEU A 1 70 ? 8.801 -0.837 -2.946 1.00 91.56 70 LEU A N 1
ATOM 536 C CA . LEU A 1 70 ? 9.091 -1.299 -1.587 1.00 91.56 70 LEU A CA 1
ATOM 537 C C . LEU A 1 70 ? 8.454 -0.387 -0.525 1.00 91.56 70 LEU A C 1
ATOM 539 O O . LEU A 1 70 ? 7.893 -0.871 0.457 1.00 91.56 70 LEU A O 1
ATOM 543 N N . LEU A 1 71 ? 8.504 0.931 -0.737 1.00 92.75 71 LEU A N 1
ATOM 544 C CA . LEU A 1 71 ? 7.831 1.900 0.128 1.00 92.75 71 LEU A CA 1
ATOM 545 C C . LEU A 1 71 ? 6.310 1.734 0.082 1.00 92.75 71 LEU A C 1
ATOM 547 O O . LEU A 1 71 ? 5.684 1.706 1.136 1.00 92.75 71 LEU A O 1
ATOM 551 N N . GLN A 1 72 ? 5.722 1.569 -1.107 1.00 94.81 72 GLN A N 1
ATOM 552 C CA . GLN A 1 72 ? 4.291 1.307 -1.260 1.00 94.81 72 GLN A CA 1
ATOM 553 C C . GLN A 1 72 ? 3.882 0.066 -0.455 1.00 94.81 72 GLN A C 1
ATOM 555 O O . GLN A 1 72 ? 2.944 0.140 0.331 1.00 94.81 72 GLN A O 1
ATOM 560 N N . ASP A 1 73 ? 4.604 -1.045 -0.602 1.00 92.06 73 ASP A N 1
ATOM 561 C CA . ASP A 1 73 ? 4.305 -2.292 0.113 1.00 92.06 73 ASP A CA 1
ATOM 562 C C . ASP A 1 73 ? 4.344 -2.131 1.635 1.00 92.06 73 ASP A C 1
ATOM 564 O O . ASP A 1 73 ? 3.572 -2.762 2.350 1.00 92.06 73 ASP A O 1
ATOM 568 N N . SER A 1 74 ? 5.242 -1.281 2.127 1.00 94.31 74 SER A N 1
ATOM 569 C CA . SER A 1 74 ? 5.507 -1.140 3.560 1.00 94.31 74 SER A CA 1
ATOM 570 C C . SER A 1 74 ? 4.632 -0.087 4.234 1.00 94.31 74 SER A C 1
ATOM 572 O O . SER A 1 74 ? 4.456 -0.130 5.444 1.00 94.31 74 SER A O 1
ATOM 574 N N . ILE A 1 75 ? 4.097 0.867 3.471 1.00 95.69 75 ILE A N 1
ATOM 575 C CA . ILE A 1 75 ? 3.319 1.993 4.004 1.00 95.69 75 ILE A CA 1
ATOM 576 C C . ILE A 1 75 ? 1.823 1.739 3.865 1.00 95.69 75 ILE A C 1
ATOM 578 O O . ILE A 1 75 ? 1.071 1.996 4.800 1.00 95.69 75 ILE A O 1
ATOM 582 N N . VAL A 1 76 ? 1.384 1.218 2.718 1.00 97.00 76 VAL A N 1
ATOM 583 C CA . VAL A 1 76 ? -0.029 1.245 2.326 1.00 97.00 76 VAL A CA 1
ATOM 584 C C . VAL A 1 76 ? -0.933 0.488 3.296 1.00 97.00 76 VAL A C 1
ATOM 586 O O . VAL A 1 76 ? -1.873 1.071 3.822 1.00 97.00 76 VAL A O 1
ATOM 589 N N . LEU A 1 77 ? -0.675 -0.798 3.547 1.00 97.31 77 LEU A N 1
ATOM 590 C CA . LEU A 1 77 ? -1.516 -1.569 4.466 1.00 97.31 77 LEU A CA 1
ATOM 591 C C . LEU A 1 77 ? -1.406 -1.043 5.908 1.00 97.31 77 LEU A C 1
ATOM 593 O O . LEU A 1 77 ? -2.449 -0.790 6.511 1.00 97.31 77 LEU A O 1
ATOM 597 N N . PRO A 1 78 ? -0.201 -0.840 6.471 1.00 97.31 78 PRO A N 1
ATOM 598 C CA . PRO A 1 78 ? -0.086 -0.451 7.872 1.00 97.31 78 PRO A CA 1
ATOM 599 C C . PRO A 1 78 ? -0.711 0.908 8.191 1.00 97.31 78 PRO A C 1
ATOM 601 O O . PRO A 1 78 ? -1.299 1.076 9.252 1.00 97.31 78 PRO A O 1
ATOM 604 N N . PHE A 1 79 ? -0.668 1.867 7.265 1.00 97.75 79 PHE A N 1
ATOM 605 C CA . PHE A 1 79 ? -1.310 3.166 7.466 1.00 97.75 79 PHE A CA 1
ATOM 606 C C . PHE A 1 79 ? -2.843 3.075 7.412 1.00 97.75 79 PHE A C 1
ATOM 608 O O . PHE A 1 79 ? -3.515 3.765 8.182 1.00 97.75 79 PHE A O 1
ATOM 615 N N . ILE A 1 80 ? -3.413 2.209 6.564 1.00 98.06 80 ILE A N 1
ATOM 616 C CA . ILE A 1 80 ? -4.858 1.919 6.580 1.00 98.06 80 ILE A CA 1
ATOM 617 C C . ILE A 1 80 ? -5.256 1.241 7.897 1.00 98.06 80 ILE A C 1
ATOM 619 O O . ILE A 1 80 ? -6.224 1.656 8.530 1.00 98.06 80 ILE A O 1
ATOM 623 N N . VAL A 1 81 ? -4.479 0.259 8.360 1.00 97.62 81 VAL A N 1
ATOM 624 C CA . VAL A 1 81 ? -4.718 -0.415 9.648 1.00 97.62 81 VAL A CA 1
ATOM 625 C C . VAL A 1 81 ? -4.676 0.574 10.805 1.00 97.62 81 VAL A C 1
ATOM 627 O O . VAL A 1 81 ? -5.588 0.594 11.625 1.00 97.62 81 VAL A O 1
ATOM 630 N N . SER A 1 82 ? -3.657 1.429 10.856 1.00 97.31 82 SER A N 1
ATOM 631 C CA . SER A 1 82 ? -3.522 2.446 11.900 1.00 97.31 82 SER A CA 1
ATOM 632 C C . SER A 1 82 ? -4.620 3.501 11.850 1.00 97.31 82 SER A C 1
ATOM 634 O O . SER A 1 82 ? -5.038 3.982 12.898 1.00 97.31 82 SER A O 1
ATOM 636 N N . THR A 1 83 ? -5.117 3.830 10.656 1.00 97.19 83 THR A N 1
ATOM 637 C CA . THR A 1 83 ? -6.286 4.702 10.498 1.00 97.19 83 THR A CA 1
ATOM 638 C C . THR A 1 83 ? -7.505 4.105 11.192 1.00 97.19 83 THR A C 1
ATOM 640 O O . THR A 1 83 ? -8.074 4.750 12.068 1.00 97.19 83 THR A O 1
ATOM 643 N N . LEU A 1 84 ? -7.860 2.864 10.844 1.00 97.12 84 LEU A N 1
ATOM 644 C CA . LEU A 1 84 ? -9.015 2.173 11.422 1.00 97.12 84 LEU A CA 1
ATOM 645 C C . LEU A 1 84 ? -8.844 1.965 12.931 1.00 97.12 84 LEU A C 1
ATOM 647 O O . LEU A 1 84 ? -9.762 2.216 13.701 1.00 97.12 84 LEU A O 1
ATOM 651 N N . TRP A 1 85 ? -7.639 1.592 13.368 1.00 97.19 85 TRP A N 1
ATOM 652 C CA . TRP A 1 85 ? -7.301 1.441 14.785 1.00 97.19 85 TRP A CA 1
ATOM 653 C C . TRP A 1 85 ? -7.604 2.715 15.588 1.00 97.19 85 TRP A C 1
ATOM 655 O O . TRP A 1 85 ? -8.210 2.649 16.655 1.00 97.19 85 TRP A O 1
ATOM 665 N N . ILE A 1 86 ? -7.215 3.883 15.069 1.00 96.56 86 ILE A N 1
ATOM 666 C CA . ILE A 1 86 ? -7.490 5.174 15.715 1.00 96.56 86 ILE A CA 1
ATOM 667 C C . ILE A 1 86 ? -8.981 5.525 15.635 1.00 96.56 86 ILE A C 1
ATOM 669 O O . ILE A 1 86 ? -9.537 6.010 16.619 1.00 96.56 86 ILE A O 1
ATOM 673 N N . GLN A 1 87 ? -9.635 5.282 14.495 1.00 95.56 87 GLN A N 1
ATOM 674 C CA . GLN A 1 87 ? -11.063 5.575 14.310 1.00 95.56 87 GLN A CA 1
ATOM 675 C C . GLN A 1 87 ? -11.952 4.799 15.285 1.00 95.56 87 GLN A C 1
ATOM 677 O O . GLN A 1 87 ? -12.893 5.371 15.829 1.00 95.56 87 GLN A O 1
ATOM 682 N N . TYR A 1 88 ? -11.603 3.550 15.590 1.00 95.75 88 TYR A N 1
ATOM 683 C CA . TYR A 1 88 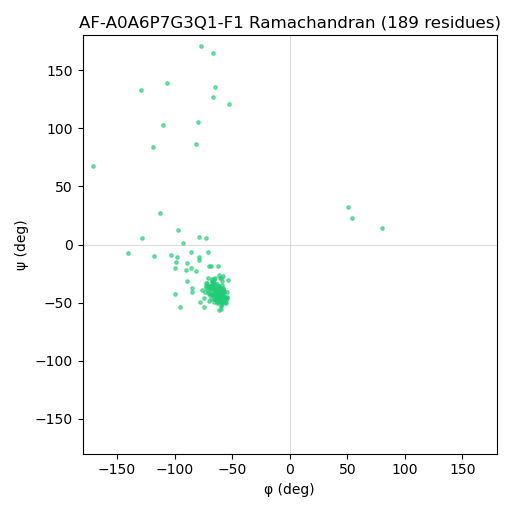? -12.311 2.731 16.576 1.00 95.75 88 TYR A CA 1
ATOM 684 C C . TYR A 1 88 ? -11.961 3.067 18.039 1.00 95.75 88 TYR A C 1
ATOM 686 O O . TYR A 1 88 ? -12.401 2.389 18.963 1.00 95.75 88 TYR A O 1
ATOM 694 N N . GLY A 1 89 ? -11.177 4.123 18.285 1.00 94.81 89 GLY A N 1
ATOM 695 C CA . GLY A 1 89 ? -10.904 4.629 19.633 1.00 94.81 89 GLY A CA 1
ATOM 696 C C . GLY A 1 89 ? -9.837 3.858 20.415 1.00 94.81 89 GLY A C 1
ATOM 697 O O . GLY A 1 89 ? -9.720 4.044 21.629 1.00 94.81 89 GLY A O 1
ATOM 698 N N . TYR A 1 90 ? -9.042 3.012 19.754 1.00 95.06 90 TYR A N 1
ATOM 699 C CA . TYR A 1 90 ? -7.915 2.334 20.392 1.00 95.06 90 TYR A CA 1
ATOM 700 C C . TYR A 1 90 ? -6.704 3.271 20.572 1.00 95.06 90 TYR A C 1
ATOM 702 O O . TYR A 1 90 ? -6.646 4.393 20.067 1.00 95.06 90 TYR A O 1
ATOM 710 N N . THR A 1 91 ? -5.700 2.803 21.318 1.00 95.94 91 THR A N 1
ATOM 711 C CA . THR A 1 91 ? -4.531 3.602 21.711 1.00 95.94 91 THR A CA 1
ATOM 712 C C . THR A 1 91 ? -3.658 4.020 20.525 1.00 95.94 91 THR A C 1
ATOM 714 O O . THR A 1 91 ? -3.319 3.218 19.647 1.00 95.94 91 THR A O 1
ATOM 717 N N . TYR A 1 92 ? -3.247 5.289 20.525 1.00 94.50 92 TYR A N 1
ATOM 718 C CA . TYR A 1 92 ? -2.462 5.901 19.450 1.00 94.50 92 TYR A CA 1
ATOM 719 C C . TYR A 1 92 ? -1.045 5.313 19.342 1.00 94.50 92 TYR A C 1
ATOM 721 O O . TYR A 1 92 ? -0.493 5.184 18.251 1.00 94.50 92 TYR A O 1
ATOM 729 N N . GLU A 1 93 ? -0.462 4.893 20.463 1.00 95.12 93 GLU A N 1
ATOM 730 C CA . GLU A 1 93 ? 0.884 4.322 20.533 1.00 95.12 93 GLU A CA 1
ATOM 731 C C . GLU A 1 93 ? 0.988 3.016 19.738 1.00 95.12 93 GLU A C 1
ATOM 733 O O . GLU A 1 93 ? 1.985 2.775 19.053 1.00 95.12 93 GLU A O 1
ATOM 738 N N . VAL A 1 94 ? -0.061 2.188 19.776 1.00 92.69 94 VAL A N 1
ATOM 739 C CA . VAL A 1 94 ? -0.113 0.935 19.009 1.00 92.69 94 VAL A CA 1
ATOM 740 C C . VAL A 1 94 ? -0.274 1.229 17.518 1.00 92.69 94 VAL A C 1
ATOM 742 O O . VAL A 1 94 ? 0.404 0.612 16.694 1.00 92.69 94 VAL A O 1
ATOM 745 N N . ALA A 1 95 ? -1.088 2.228 17.163 1.00 93.69 95 ALA A N 1
ATOM 746 C CA . ALA A 1 95 ? -1.224 2.683 15.782 1.00 93.69 95 ALA A CA 1
ATOM 747 C C . ALA A 1 95 ? 0.111 3.193 15.208 1.00 93.69 95 ALA A C 1
ATOM 749 O O . ALA A 1 95 ? 0.458 2.868 14.070 1.00 93.69 95 ALA A O 1
ATOM 750 N N . LEU A 1 96 ? 0.901 3.932 15.994 1.00 93.81 96 LEU A N 1
ATOM 751 C CA . LEU A 1 96 ? 2.261 4.323 15.608 1.00 93.81 96 LEU A CA 1
ATOM 752 C C . LEU A 1 96 ? 3.171 3.107 15.401 1.00 93.81 96 LEU A C 1
ATOM 754 O O . LEU A 1 96 ? 3.918 3.064 14.422 1.00 93.81 96 LEU A O 1
ATOM 758 N N . GLY A 1 97 ? 3.093 2.112 16.289 1.00 93.31 97 GLY A N 1
ATOM 759 C CA . GLY A 1 97 ? 3.840 0.861 16.162 1.00 93.31 97 GLY A CA 1
ATOM 760 C C . GLY A 1 97 ? 3.558 0.154 14.837 1.00 93.31 97 GLY A C 1
ATOM 761 O O . GLY A 1 97 ? 4.497 -0.177 14.109 1.00 93.31 97 GLY A O 1
ATOM 762 N N . ASN A 1 98 ? 2.278 0.018 14.478 1.00 92.50 98 ASN A N 1
ATOM 763 C CA . ASN A 1 98 ? 1.862 -0.560 13.200 1.00 92.50 98 ASN A CA 1
ATOM 764 C C . ASN A 1 98 ? 2.455 0.202 12.005 1.00 92.50 98 ASN A C 1
ATOM 766 O O . ASN A 1 98 ? 2.892 -0.440 11.060 1.00 92.50 98 ASN A O 1
ATOM 770 N N . MET A 1 99 ? 2.573 1.534 12.058 1.00 94.00 99 MET A N 1
ATOM 771 C CA . MET A 1 99 ? 3.160 2.328 10.963 1.00 94.00 99 MET A CA 1
ATOM 772 C C . MET A 1 99 ? 4.690 2.252 10.884 1.00 94.00 99 MET A C 1
ATOM 774 O O . MET A 1 99 ? 5.249 2.229 9.788 1.00 94.00 99 MET A O 1
ATOM 778 N N . ILE A 1 100 ? 5.385 2.249 12.025 1.00 94.75 100 ILE A N 1
ATOM 779 C CA . ILE A 1 100 ? 6.851 2.384 12.073 1.00 94.75 100 ILE A CA 1
ATOM 780 C C . ILE A 1 100 ? 7.553 1.035 11.886 1.00 94.75 100 ILE A C 1
ATOM 782 O O . ILE A 1 100 ? 8.563 0.962 11.184 1.00 94.75 100 ILE A O 1
ATOM 786 N N . ILE A 1 101 ? 7.035 -0.040 12.488 1.00 94.25 101 ILE A N 1
ATOM 787 C CA . ILE A 1 101 ? 7.666 -1.371 12.453 1.00 94.25 101 ILE A CA 1
ATOM 788 C C . ILE A 1 101 ? 7.914 -1.872 11.012 1.00 94.25 101 ILE A C 1
ATOM 790 O O . ILE A 1 101 ? 9.033 -2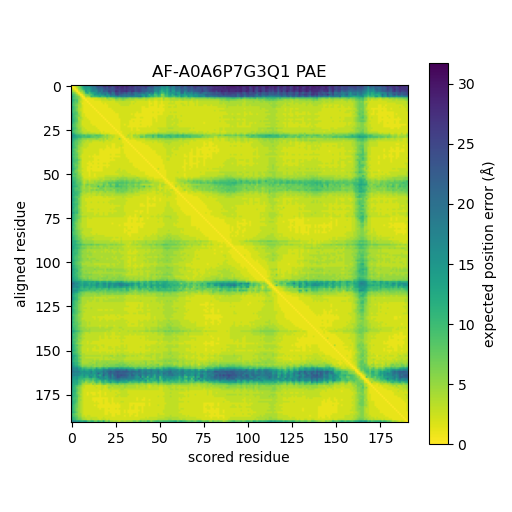.314 10.739 1.00 94.25 101 ILE A O 1
ATOM 794 N N . PRO A 1 102 ? 6.966 -1.756 10.059 1.00 93.81 102 PRO A N 1
ATOM 795 C CA . PRO A 1 102 ? 7.171 -2.142 8.660 1.00 93.81 102 PRO A CA 1
ATOM 796 C C . PRO A 1 102 ? 8.267 -1.356 7.928 1.00 93.81 102 PRO A C 1
ATOM 798 O O . PRO A 1 102 ? 8.760 -1.816 6.902 1.00 93.81 102 PRO A O 1
ATOM 801 N N . LEU A 1 103 ? 8.686 -0.190 8.434 1.00 93.38 103 LEU A N 1
ATOM 802 C CA . LEU A 1 103 ? 9.772 0.594 7.834 1.00 93.38 103 LEU A CA 1
ATOM 803 C C . LEU A 1 103 ? 11.160 0.078 8.237 1.00 93.38 103 LEU A C 1
ATOM 805 O O . LEU A 1 103 ? 12.126 0.295 7.506 1.00 93.38 103 LEU A O 1
ATOM 809 N N . ILE A 1 104 ? 11.283 -0.638 9.360 1.00 91.56 104 ILE A N 1
ATOM 810 C CA . ILE A 1 104 ? 12.571 -1.161 9.848 1.00 91.56 104 ILE A CA 1
ATOM 811 C C . ILE A 1 104 ? 13.224 -2.107 8.824 1.00 91.56 104 ILE A C 1
ATOM 813 O O . ILE A 1 104 ? 14.409 -1.918 8.510 1.00 91.56 104 ILE A O 1
ATOM 817 N N . PRO A 1 105 ? 12.506 -3.093 8.246 1.00 89.88 105 PRO A N 1
ATOM 818 C CA . PRO A 1 105 ? 13.090 -3.940 7.220 1.00 89.88 105 PRO A CA 1
ATOM 819 C C . PRO A 1 105 ? 13.417 -3.182 5.928 1.00 89.88 105 PRO A C 1
ATOM 821 O O . PRO A 1 105 ? 14.428 -3.486 5.301 1.00 89.88 105 PRO A O 1
ATOM 824 N N . VAL A 1 106 ? 12.649 -2.147 5.565 1.00 88.56 106 VAL A N 1
ATOM 825 C CA . VAL A 1 106 ? 12.949 -1.292 4.400 1.00 88.56 106 VAL A CA 1
ATOM 826 C C . VAL A 1 106 ? 14.265 -0.550 4.588 1.00 88.56 106 VAL A C 1
ATOM 828 O O . VAL A 1 106 ? 15.132 -0.601 3.718 1.00 88.56 106 VAL A O 1
ATOM 831 N N . ILE A 1 107 ? 14.444 0.108 5.735 1.00 90.94 107 ILE A N 1
ATOM 832 C CA . ILE A 1 107 ? 15.678 0.835 6.060 1.00 90.94 107 ILE A CA 1
ATOM 833 C C . ILE A 1 107 ? 16.867 -0.135 6.071 1.00 90.94 107 ILE A C 1
ATOM 835 O O . ILE A 1 107 ? 17.920 0.162 5.508 1.00 90.94 107 ILE A O 1
ATOM 839 N N . SER A 1 108 ? 16.680 -1.328 6.640 1.00 89.62 108 SER A N 1
ATOM 840 C CA . SER A 1 108 ? 17.709 -2.376 6.676 1.00 89.62 108 SER A CA 1
ATOM 841 C C . SER A 1 108 ? 18.082 -2.881 5.276 1.00 89.62 108 SER A C 1
ATOM 843 O O . SER A 1 108 ? 19.264 -3.094 4.988 1.00 89.62 108 SER A O 1
ATOM 845 N N . TYR A 1 109 ? 17.094 -3.045 4.392 1.00 87.81 109 TYR A N 1
ATOM 846 C CA . TYR A 1 109 ? 17.310 -3.405 2.993 1.00 87.81 109 TYR A CA 1
ATOM 847 C C . TYR A 1 109 ? 18.069 -2.307 2.241 1.00 87.81 109 TYR A C 1
ATOM 849 O O . TYR A 1 109 ? 19.022 -2.603 1.526 1.00 87.81 109 TYR A O 1
ATOM 857 N N . LEU A 1 110 ? 17.704 -1.037 2.434 1.00 87.75 110 LEU A N 1
ATOM 858 C CA . LEU A 1 110 ? 18.375 0.087 1.777 1.00 87.75 110 LEU A CA 1
ATOM 859 C C . LEU A 1 110 ? 19.818 0.278 2.262 1.00 87.75 110 LEU A C 1
ATOM 861 O O . LEU A 1 110 ? 20.677 0.637 1.462 1.00 87.75 110 LEU A O 1
ATOM 865 N N . ALA A 1 111 ? 20.096 0.009 3.541 1.00 89.25 111 ALA A N 1
ATOM 866 C CA . ALA A 1 111 ? 21.436 0.147 4.107 1.00 89.25 111 ALA A CA 1
ATOM 867 C C . ALA A 1 111 ? 22.391 -0.973 3.661 1.00 89.25 111 ALA A C 1
ATOM 869 O O . ALA A 1 111 ? 23.525 -0.692 3.282 1.00 89.25 111 ALA A O 1
ATOM 870 N N . ASN A 1 112 ? 21.940 -2.234 3.696 1.00 86.25 112 ASN A N 1
ATOM 871 C CA . ASN A 1 112 ? 22.826 -3.399 3.557 1.00 86.25 112 ASN A CA 1
ATOM 872 C C . ASN A 1 112 ? 22.394 -4.415 2.483 1.00 86.25 112 ASN A C 1
ATOM 874 O O . ASN A 1 112 ? 22.998 -5.479 2.384 1.00 86.25 112 ASN A O 1
ATOM 878 N N . SER A 1 113 ? 21.349 -4.135 1.693 1.00 80.62 113 SER A N 1
ATOM 879 C CA . SER A 1 113 ? 20.794 -5.057 0.677 1.00 80.62 113 SER A CA 1
ATOM 880 C C . SER A 1 113 ? 20.511 -6.470 1.215 1.00 80.62 113 SER A C 1
ATOM 882 O O . SER A 1 113 ? 20.643 -7.468 0.507 1.00 80.62 113 SER A O 1
ATOM 884 N N . ASN A 1 114 ? 20.145 -6.575 2.496 1.00 79.12 114 ASN A N 1
ATOM 885 C CA . ASN A 1 114 ? 19.962 -7.857 3.165 1.00 79.12 114 ASN A CA 1
ATOM 886 C C . ASN A 1 114 ? 18.597 -8.461 2.810 1.00 79.12 114 ASN A C 1
ATOM 888 O O . ASN A 1 114 ? 17.578 -8.036 3.349 1.00 79.12 114 ASN A O 1
ATOM 892 N N . TYR A 1 115 ? 18.566 -9.486 1.959 1.00 77.12 115 TYR A N 1
ATOM 893 C CA . TYR A 1 115 ? 17.322 -10.137 1.528 1.00 77.12 115 TYR A CA 1
ATOM 894 C C . TYR A 1 115 ? 16.469 -10.710 2.674 1.00 77.12 115 TYR A C 1
ATOM 896 O O . TYR A 1 115 ? 15.247 -10.706 2.557 1.00 77.12 115 TYR A O 1
ATOM 904 N N . ARG A 1 116 ? 17.063 -11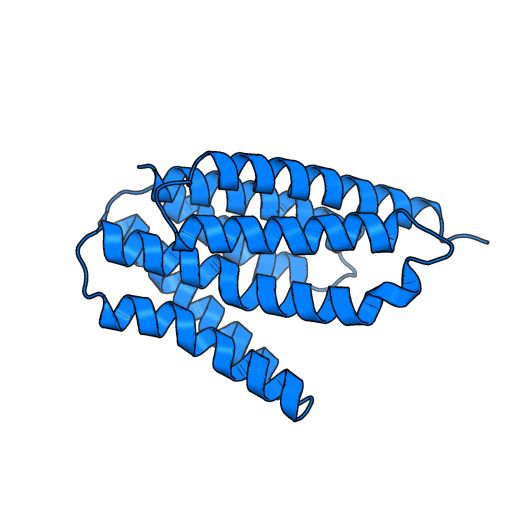.092 3.818 1.00 79.81 116 ARG A N 1
ATOM 905 C CA . ARG A 1 116 ? 16.302 -11.545 5.004 1.00 79.81 116 ARG A CA 1
ATOM 906 C C . ARG A 1 116 ? 15.368 -10.472 5.561 1.00 79.81 116 ARG A C 1
ATOM 908 O O . ARG A 1 116 ? 14.358 -10.787 6.176 1.00 79.81 116 ARG A O 1
ATOM 915 N N . SER A 1 117 ? 15.688 -9.196 5.347 1.00 79.38 117 SER A N 1
ATOM 916 C CA . SER A 1 117 ? 14.801 -8.104 5.758 1.00 79.38 117 SER A CA 1
ATOM 917 C C . SER A 1 117 ? 13.483 -8.102 4.974 1.00 79.38 117 SER A C 1
ATOM 919 O O . SER A 1 117 ? 12.449 -7.752 5.527 1.00 79.38 117 SER A O 1
ATOM 921 N N . LEU A 1 118 ? 13.468 -8.579 3.727 1.00 84.19 118 LEU A N 1
ATOM 922 C CA . LEU A 1 118 ? 12.231 -8.670 2.950 1.00 84.19 118 LEU A CA 1
ATOM 923 C C . LEU A 1 118 ? 11.311 -9.791 3.461 1.00 84.19 118 LEU A C 1
ATOM 925 O O . LEU A 1 118 ? 10.099 -9.622 3.453 1.00 84.19 118 LEU A O 1
ATOM 929 N N . GLU A 1 119 ? 11.866 -10.893 3.972 1.00 87.69 119 GLU A N 1
ATOM 930 C CA . GLU A 1 119 ? 11.079 -11.950 4.634 1.00 87.69 119 GLU A CA 1
ATOM 931 C C . GLU A 1 119 ? 10.461 -11.453 5.950 1.00 87.69 119 GLU A C 1
ATOM 933 O O . GLU A 1 119 ? 9.311 -11.757 6.265 1.00 87.69 119 GLU A O 1
ATOM 938 N N . LEU A 1 120 ? 11.199 -10.632 6.708 1.00 90.56 120 LEU A N 1
ATOM 939 C CA . LEU A 1 120 ? 10.662 -9.979 7.905 1.00 90.56 120 LEU A CA 1
ATOM 940 C C . LEU A 1 120 ? 9.519 -9.017 7.560 1.00 90.56 120 LEU A C 1
ATOM 942 O O . LEU A 1 120 ? 8.526 -8.976 8.286 1.00 90.56 120 LEU A O 1
ATOM 946 N N . LEU A 1 121 ? 9.635 -8.274 6.454 1.00 92.56 121 LEU A N 1
ATOM 947 C CA . LEU A 1 121 ? 8.557 -7.416 5.964 1.00 92.56 121 LEU A CA 1
ATOM 948 C C . LEU A 1 121 ? 7.298 -8.233 5.650 1.00 92.56 121 LEU A C 1
ATOM 950 O O . LEU A 1 121 ? 6.218 -7.851 6.092 1.00 92.56 121 LEU A O 1
ATOM 954 N N . ASP A 1 122 ? 7.432 -9.370 4.962 1.00 92.81 122 ASP A N 1
ATOM 955 C CA . ASP A 1 122 ? 6.304 -10.257 4.653 1.00 92.81 122 ASP A CA 1
ATOM 956 C C . ASP A 1 122 ? 5.574 -10.700 5.937 1.00 92.81 122 ASP A C 1
ATOM 958 O O . ASP A 1 122 ? 4.345 -10.632 6.015 1.00 92.81 122 ASP A O 1
ATOM 962 N N . GLY A 1 123 ? 6.327 -11.088 6.974 1.00 93.81 123 GLY A N 1
ATOM 963 C CA . GLY A 1 123 ? 5.768 -11.455 8.279 1.00 93.81 123 GLY A CA 1
ATOM 964 C C . GLY A 1 123 ? 5.034 -10.296 8.963 1.00 93.81 123 GLY A C 1
ATOM 965 O O . GLY A 1 123 ? 3.917 -10.469 9.451 1.00 93.81 123 GLY A O 1
ATOM 966 N N . ILE A 1 124 ? 5.618 -9.094 8.944 1.00 95.06 124 ILE A N 1
ATOM 967 C CA . ILE A 1 124 ? 5.003 -7.885 9.514 1.00 95.06 124 ILE A CA 1
ATOM 968 C C . ILE A 1 124 ? 3.715 -7.510 8.767 1.00 95.06 124 ILE A C 1
ATOM 970 O O . ILE A 1 124 ? 2.719 -7.146 9.397 1.00 95.06 124 ILE A O 1
ATOM 974 N N . LEU A 1 125 ? 3.705 -7.607 7.436 1.00 95.44 125 LEU A N 1
ATOM 975 C CA . LEU A 1 125 ? 2.522 -7.319 6.624 1.00 95.44 125 LEU A CA 1
ATOM 976 C C . LEU A 1 125 ? 1.426 -8.367 6.828 1.00 95.44 125 LEU A C 1
ATOM 978 O O . LEU A 1 125 ? 0.250 -8.011 6.888 1.00 95.44 125 LEU A O 1
ATOM 982 N N . CYS A 1 126 ? 1.793 -9.638 7.012 1.00 95.62 126 CYS A N 1
ATOM 983 C CA . CYS A 1 126 ? 0.848 -10.692 7.374 1.00 95.62 126 CYS A CA 1
ATOM 984 C C . CYS A 1 126 ? 0.175 -10.396 8.723 1.00 95.62 126 CYS A C 1
ATOM 986 O O . CYS A 1 126 ? -1.044 -10.516 8.840 1.00 95.62 126 CYS A O 1
ATOM 988 N N . LEU A 1 127 ? 0.948 -9.955 9.722 1.00 95.94 127 LEU A N 1
ATOM 989 C CA . LEU A 1 127 ? 0.413 -9.549 11.024 1.00 95.94 127 LEU A CA 1
ATOM 990 C C . LEU A 1 127 ? -0.513 -8.333 10.906 1.00 95.94 127 LEU A C 1
ATOM 992 O O . LEU A 1 127 ? -1.622 -8.377 11.428 1.00 95.94 127 LEU A O 1
ATOM 996 N N . ASN A 1 128 ? -0.112 -7.289 10.171 1.00 96.38 128 ASN A N 1
ATOM 997 C CA . ASN A 1 128 ? -0.968 -6.121 9.917 1.00 96.38 128 ASN A CA 1
ATOM 998 C C . ASN A 1 128 ? -2.279 -6.518 9.232 1.00 96.38 128 ASN A C 1
ATOM 1000 O O . ASN A 1 128 ? -3.336 -5.987 9.557 1.00 96.38 128 ASN A O 1
ATOM 1004 N N . CYS A 1 129 ? -2.231 -7.479 8.313 1.00 96.50 129 CYS A N 1
ATOM 1005 C CA . CYS A 1 129 ? -3.434 -7.967 7.660 1.00 96.50 129 CYS A CA 1
ATOM 1006 C C . CYS A 1 129 ? -4.334 -8.747 8.629 1.00 96.50 129 CYS A C 1
ATOM 1008 O O . CYS A 1 129 ? -5.547 -8.553 8.630 1.00 96.50 129 CYS A O 1
ATOM 1010 N N . GLY A 1 130 ? -3.747 -9.562 9.511 1.00 97.06 130 GLY A N 1
ATOM 1011 C CA . GLY A 1 130 ? -4.476 -10.200 10.608 1.00 97.06 130 GLY A CA 1
ATOM 1012 C C . GLY A 1 130 ? -5.161 -9.180 11.522 1.00 97.06 130 GLY A C 1
ATOM 1013 O O . GLY A 1 130 ? -6.333 -9.351 11.850 1.00 97.06 130 GLY A O 1
ATOM 1014 N N . VAL A 1 131 ? -4.471 -8.085 11.861 1.00 96.75 131 VAL A N 1
ATOM 1015 C CA . VAL A 1 131 ? -5.046 -6.970 12.633 1.00 96.75 131 VAL A CA 1
ATOM 1016 C C . VAL A 1 131 ? -6.190 -6.304 11.868 1.00 96.75 131 VAL A C 1
ATOM 1018 O O . VAL A 1 131 ? -7.247 -6.092 12.453 1.00 96.75 131 VAL A O 1
ATOM 1021 N N . LEU A 1 132 ? -6.026 -6.028 10.567 1.00 97.56 132 LEU A N 1
ATOM 1022 C CA . LEU A 1 132 ? -7.087 -5.457 9.731 1.00 97.56 132 LEU A CA 1
ATOM 1023 C C . LEU A 1 132 ? -8.349 -6.318 9.768 1.00 97.56 132 LEU A C 1
ATOM 1025 O O . LEU A 1 132 ? -9.440 -5.804 10.002 1.00 97.56 132 LEU A O 1
ATOM 1029 N N . LEU A 1 133 ? -8.196 -7.623 9.543 1.00 97.88 133 LEU A N 1
ATOM 1030 C CA . LEU A 1 133 ? -9.309 -8.566 9.529 1.00 97.88 133 LEU A CA 1
ATOM 1031 C C . LEU A 1 133 ? -9.973 -8.668 10.902 1.00 97.88 133 LEU A C 1
ATOM 1033 O O . LEU A 1 133 ? -11.196 -8.652 10.981 1.00 97.88 133 LEU A O 1
ATOM 1037 N N . TYR A 1 134 ? -9.181 -8.724 11.974 1.00 97.38 134 TYR A N 1
ATOM 1038 C CA . TYR A 1 134 ? -9.689 -8.777 13.342 1.00 97.38 134 TYR A CA 1
ATOM 1039 C C . TYR A 1 134 ? -10.488 -7.522 13.715 1.00 97.38 134 TYR A C 1
ATOM 1041 O O . TYR A 1 134 ? -11.618 -7.636 14.193 1.00 97.38 134 TYR A O 1
ATOM 1049 N N . LEU A 1 135 ? -9.928 -6.333 13.458 1.00 96.44 135 LEU A N 1
ATOM 1050 C CA . LEU A 1 135 ? -10.609 -5.063 13.711 1.00 96.44 135 LEU A CA 1
ATOM 1051 C C . LEU A 1 135 ? -11.904 -4.973 12.904 1.00 96.44 135 LEU A C 1
ATOM 1053 O O . LEU A 1 135 ? -12.963 -4.697 13.450 1.00 96.44 135 LEU A O 1
ATOM 1057 N N . SER A 1 136 ? -11.823 -5.267 11.608 1.00 97.12 136 SER A N 1
ATOM 1058 C CA . SER A 1 136 ? -12.970 -5.169 10.705 1.00 97.12 136 SER A CA 1
ATOM 1059 C C . SER A 1 136 ? -14.071 -6.172 11.045 1.00 97.12 136 SER A C 1
ATOM 1061 O O . SER 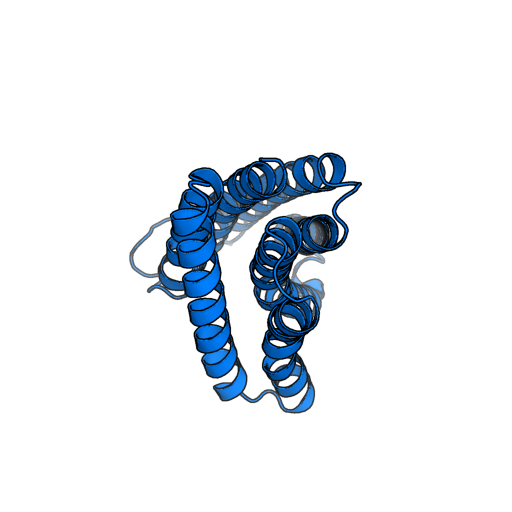A 1 136 ? -15.243 -5.874 10.867 1.00 97.12 136 SER A O 1
ATOM 1063 N N . PHE A 1 137 ? -13.712 -7.357 11.546 1.00 97.31 137 PHE A N 1
ATOM 1064 C CA . PHE A 1 137 ? -14.683 -8.340 12.022 1.00 97.31 137 PHE A CA 1
ATOM 1065 C C . PHE A 1 137 ? -15.379 -7.883 13.307 1.00 97.31 137 PHE A C 1
ATOM 1067 O O . PHE A 1 137 ? -16.589 -8.038 13.430 1.00 97.31 137 PHE A O 1
ATOM 1074 N N . THR A 1 138 ? -14.617 -7.326 14.251 1.00 97.06 138 THR A N 1
ATOM 1075 C CA . THR A 1 138 ? -15.137 -6.897 15.560 1.00 97.06 138 THR A CA 1
ATOM 1076 C C . THR A 1 138 ? -16.080 -5.702 15.431 1.00 97.06 138 THR A C 1
ATOM 1078 O O . THR A 1 138 ? -17.089 -5.649 16.124 1.00 97.06 138 THR A O 1
ATOM 1081 N N . GLU A 1 139 ? -15.777 -4.785 14.513 1.00 96.62 139 GLU A N 1
ATOM 1082 C CA . GLU A 1 139 ? -16.542 -3.553 14.282 1.00 96.62 139 GLU A CA 1
ATOM 1083 C C . GLU A 1 139 ? -17.552 -3.687 13.123 1.00 96.62 139 GLU A C 1
ATOM 1085 O O . GLU A 1 139 ? -18.055 -2.689 12.619 1.00 96.62 139 GLU A O 1
ATOM 1090 N N . GLU A 1 140 ? -17.818 -4.913 12.649 1.00 96.25 140 GLU A N 1
ATOM 1091 C CA . GLU A 1 140 ? -18.739 -5.220 11.536 1.00 96.25 140 GLU A CA 1
ATOM 1092 C C . GLU A 1 140 ? -18.463 -4.449 10.220 1.00 96.25 140 GLU A C 1
ATOM 1094 O O . GLU A 1 140 ? -19.323 -4.336 9.344 1.00 96.25 140 GLU A O 1
ATOM 1099 N N . ASN A 1 141 ? -17.230 -3.978 10.021 1.00 96.94 141 ASN A N 1
ATOM 1100 C CA . ASN A 1 141 ? -16.801 -3.260 8.823 1.00 96.94 141 ASN A CA 1
ATOM 1101 C C . ASN A 1 141 ? -16.473 -4.243 7.684 1.00 96.94 141 ASN A C 1
ATOM 1103 O O . ASN A 1 141 ? -15.327 -4.653 7.457 1.00 96.94 141 ASN A O 1
ATOM 1107 N N . TYR A 1 142 ? -17.496 -4.627 6.921 1.00 97.00 142 TYR A N 1
ATOM 1108 C CA . TYR A 1 142 ? -17.358 -5.570 5.804 1.00 97.00 142 TYR A CA 1
ATOM 1109 C C . TYR A 1 142 ? -16.412 -5.076 4.699 1.00 97.00 142 TYR A C 1
ATOM 1111 O O . TYR A 1 142 ? -15.769 -5.891 4.028 1.00 97.00 142 TYR A O 1
ATOM 1119 N N . PHE A 1 143 ? -16.282 -3.758 4.511 1.00 97.75 143 PHE A N 1
ATOM 1120 C CA . PHE A 1 143 ? -15.325 -3.197 3.557 1.00 97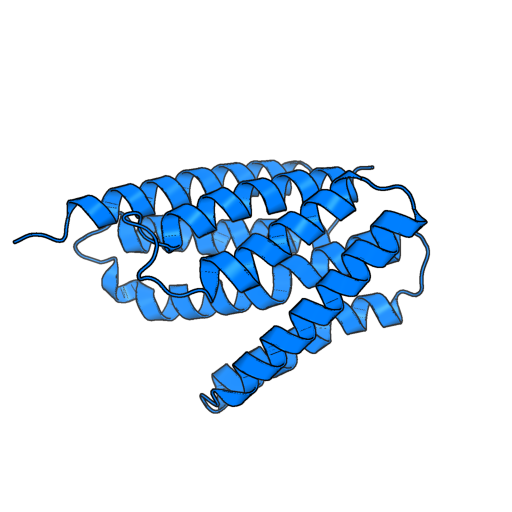.75 143 PHE A CA 1
ATOM 1121 C C . PHE A 1 143 ? -13.882 -3.399 4.021 1.00 97.75 143 PHE A C 1
ATOM 1123 O O . PHE A 1 143 ? -13.025 -3.728 3.201 1.00 97.75 143 PHE A O 1
ATOM 1130 N N . GLY A 1 144 ? -13.617 -3.293 5.324 1.00 97.12 144 GLY A N 1
ATOM 1131 C CA . GLY A 1 144 ? -12.316 -3.599 5.914 1.00 97.12 144 GLY A CA 1
ATOM 1132 C C . GLY A 1 144 ? -11.945 -5.079 5.776 1.00 97.12 144 GLY A C 1
ATOM 1133 O O . GLY A 1 144 ? -10.811 -5.403 5.408 1.00 97.12 144 GLY A O 1
ATOM 1134 N N . LEU A 1 145 ? -12.919 -5.986 5.934 1.00 97.25 145 LEU A N 1
ATOM 1135 C CA . LEU A 1 145 ? -12.731 -7.415 5.647 1.00 97.25 145 LEU A CA 1
ATOM 1136 C C . LEU A 1 145 ? -12.385 -7.654 4.172 1.00 97.25 145 LEU A C 1
ATOM 1138 O O . LEU A 1 145 ? -11.411 -8.349 3.868 1.00 97.25 145 LEU A O 1
ATOM 1142 N N . ALA A 1 146 ? -13.140 -7.045 3.253 1.00 97.25 146 ALA A N 1
ATOM 1143 C CA . ALA A 1 146 ? -12.878 -7.140 1.818 1.00 97.25 146 ALA A CA 1
ATOM 1144 C C . ALA A 1 146 ? -11.499 -6.567 1.448 1.00 97.25 146 ALA A C 1
ATOM 1146 O O . ALA A 1 146 ? -10.784 -7.166 0.642 1.00 97.25 146 ALA A O 1
ATOM 1147 N N . ALA A 1 147 ? -11.087 -5.457 2.071 1.00 97.50 147 ALA A N 1
ATOM 1148 C CA . ALA A 1 147 ? -9.757 -4.881 1.904 1.00 97.50 147 ALA A CA 1
ATOM 1149 C C . ALA A 1 147 ? -8.665 -5.848 2.384 1.00 97.50 147 ALA A C 1
ATOM 1151 O O . ALA A 1 147 ? -7.719 -6.113 1.643 1.00 97.50 147 ALA A O 1
ATOM 1152 N N . GLY A 1 148 ? -8.814 -6.443 3.572 1.00 96.81 148 GLY A N 1
ATOM 1153 C CA . GLY A 1 148 ? -7.861 -7.421 4.101 1.00 96.81 148 GLY A CA 1
ATOM 1154 C C . GLY A 1 148 ? -7.715 -8.649 3.204 1.00 96.81 148 GLY A C 1
ATOM 1155 O O . GLY A 1 148 ? -6.602 -8.996 2.807 1.00 96.81 148 GLY A O 1
ATOM 1156 N N . VAL A 1 149 ? -8.831 -9.259 2.792 1.00 96.31 149 VAL A N 1
ATOM 1157 C CA . VAL A 1 149 ? -8.815 -10.413 1.875 1.00 96.31 149 VAL A CA 1
ATOM 1158 C C . VAL A 1 149 ? -8.204 -10.035 0.525 1.00 96.31 149 VAL A C 1
ATOM 1160 O O . VAL A 1 149 ? -7.341 -10.754 0.017 1.00 96.31 149 VAL A O 1
ATOM 1163 N N . SER A 1 150 ? -8.590 -8.885 -0.038 1.00 95.81 150 SER A N 1
ATOM 1164 C CA . SER A 1 150 ? -8.018 -8.384 -1.291 1.00 95.81 150 SER A CA 1
ATOM 1165 C C . SER A 1 150 ? -6.507 -8.178 -1.174 1.00 95.81 150 SER A C 1
ATOM 1167 O O . SER A 1 150 ? -5.787 -8.491 -2.120 1.00 95.81 150 SER A O 1
ATOM 1169 N N . TYR A 1 151 ? -6.012 -7.683 -0.036 1.00 95.50 151 TYR A N 1
ATOM 1170 C CA . TYR A 1 151 ? -4.579 -7.513 0.190 1.00 95.50 151 TYR A CA 1
ATOM 1171 C C . TYR A 1 151 ? -3.852 -8.856 0.293 1.00 95.50 151 TYR A C 1
ATOM 1173 O O . TYR A 1 151 ? -2.802 -9.014 -0.327 1.00 95.50 151 TYR A O 1
ATOM 1181 N N . LEU A 1 152 ? -4.407 -9.837 1.017 1.00 94.50 152 LEU A N 1
ATOM 1182 C CA . LEU A 1 152 ? -3.802 -11.169 1.141 1.00 94.50 152 LEU A CA 1
ATOM 1183 C C . LEU A 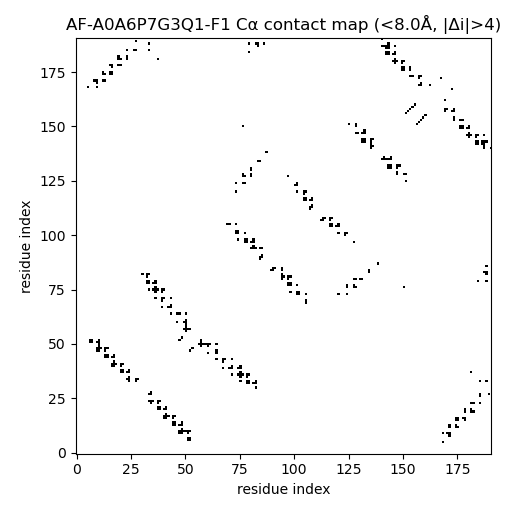1 152 ? -3.620 -11.832 -0.220 1.00 94.50 152 LEU A C 1
ATOM 1185 O O . LEU A 1 152 ? -2.522 -12.285 -0.551 1.00 94.50 152 LEU A O 1
ATOM 1189 N N . VAL A 1 153 ? -4.687 -11.844 -1.022 1.00 92.19 153 VAL A N 1
ATOM 1190 C CA . VAL A 1 153 ? -4.649 -12.394 -2.379 1.00 92.19 153 VAL A CA 1
ATOM 1191 C C . VAL A 1 153 ? -3.632 -11.626 -3.219 1.00 92.19 153 VAL A C 1
ATOM 1193 O O . VAL A 1 153 ? -2.809 -12.224 -3.907 1.00 92.19 153 VAL A O 1
ATOM 1196 N N . ASN A 1 154 ? -3.621 -10.298 -3.137 1.00 91.81 154 ASN A N 1
ATOM 1197 C CA . ASN A 1 154 ? -2.741 -9.513 -3.985 1.00 91.81 154 ASN A CA 1
ATOM 1198 C C . ASN A 1 154 ? -1.251 -9.651 -3.628 1.00 91.81 154 ASN A C 1
ATOM 1200 O O . ASN A 1 154 ? -0.405 -9.889 -4.492 1.00 91.81 154 ASN A O 1
ATOM 1204 N N . TYR A 1 155 ? -0.916 -9.521 -2.347 1.00 90.12 155 TYR A N 1
ATOM 1205 C CA . TYR A 1 155 ? 0.467 -9.506 -1.888 1.00 90.12 155 TYR A CA 1
ATOM 1206 C C . TYR A 1 155 ? 1.076 -10.912 -1.827 1.00 90.12 155 TYR A C 1
ATOM 1208 O O . TYR A 1 155 ? 2.159 -11.143 -2.366 1.00 90.12 155 TYR A O 1
ATOM 1216 N N . PHE A 1 156 ? 0.385 -11.870 -1.206 1.00 89.31 156 PHE A N 1
ATOM 1217 C CA . PHE A 1 156 ? 0.953 -13.200 -0.966 1.00 89.31 156 PHE A CA 1
ATOM 1218 C C . PHE A 1 156 ? 0.701 -14.172 -2.114 1.00 89.31 156 PHE A C 1
ATOM 1220 O O . PHE A 1 156 ? 1.549 -15.022 -2.374 1.00 89.31 156 PHE A O 1
ATOM 1227 N N . TRP A 1 157 ? -0.420 -14.043 -2.828 1.00 87.50 157 TRP A N 1
ATOM 1228 C CA . TRP A 1 157 ? -0.730 -14.960 -3.925 1.00 87.50 157 TRP A CA 1
ATOM 1229 C C . TRP A 1 157 ? -0.292 -14.408 -5.281 1.00 87.50 157 TRP A C 1
ATOM 1231 O O . TRP A 1 157 ? 0.474 -15.066 -5.976 1.00 87.50 157 TRP A O 1
ATOM 1241 N N . ILE A 1 158 ? -0.709 -13.198 -5.658 1.00 86.06 158 ILE A N 1
ATOM 1242 C CA . ILE A 1 1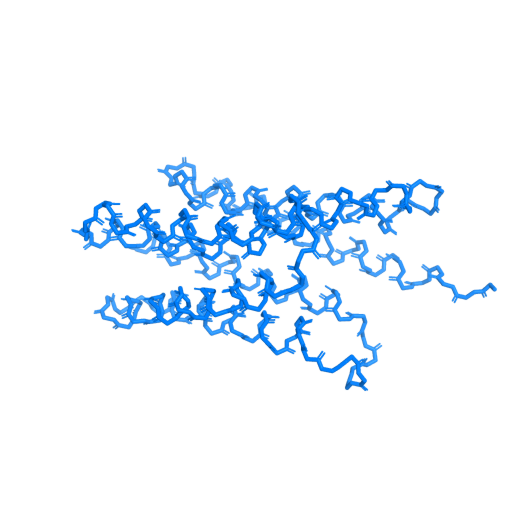58 ? -0.398 -12.655 -6.990 1.00 86.06 158 ILE A CA 1
ATOM 1243 C C . ILE A 1 158 ? 1.068 -12.220 -7.073 1.00 86.06 158 ILE A C 1
ATOM 1245 O O . ILE A 1 158 ? 1.795 -12.660 -7.959 1.00 86.06 158 ILE A O 1
ATOM 1249 N N . LYS A 1 159 ? 1.533 -11.367 -6.154 1.00 83.56 159 LYS A N 1
ATOM 1250 C CA . LYS A 1 159 ? 2.878 -10.775 -6.242 1.00 83.56 159 LYS A CA 1
ATOM 1251 C C . LYS A 1 159 ? 4.010 -11.760 -5.936 1.00 83.56 159 LYS A C 1
ATOM 1253 O O . LYS A 1 159 ? 5.071 -11.669 -6.558 1.00 83.56 159 LYS A O 1
ATOM 1258 N N . LYS A 1 160 ? 3.807 -12.660 -4.970 1.00 80.25 160 LYS A N 1
ATOM 1259 C CA . LYS A 1 160 ? 4.807 -13.651 -4.523 1.00 80.25 160 LYS A CA 1
ATOM 1260 C C . LYS A 1 160 ? 4.615 -15.040 -5.139 1.00 80.25 160 LYS A C 1
ATOM 1262 O O . LYS A 1 160 ? 5.538 -15.847 -5.058 1.00 80.25 160 LYS A O 1
ATOM 1267 N N . GLY A 1 161 ? 3.456 -15.317 -5.738 1.00 68.69 161 GLY A N 1
ATOM 1268 C CA . GLY A 1 161 ? 3.169 -16.598 -6.377 1.00 68.69 161 GLY A CA 1
ATOM 1269 C C . GLY A 1 161 ? 4.017 -16.864 -7.618 1.00 68.69 161 GLY A C 1
ATOM 1270 O O . GLY A 1 161 ? 4.661 -15.971 -8.178 1.00 68.69 161 GLY A O 1
ATOM 1271 N N . ASP A 1 162 ? 4.022 -18.127 -8.041 1.00 60.91 162 ASP A N 1
ATOM 1272 C CA . ASP A 1 162 ? 4.801 -18.565 -9.192 1.00 60.91 162 ASP A CA 1
ATOM 1273 C C . ASP A 1 162 ? 4.261 -17.947 -10.493 1.00 60.91 162 ASP A C 1
ATOM 1275 O O . ASP A 1 162 ? 3.078 -18.043 -10.827 1.00 60.91 162 ASP A O 1
ATOM 1279 N N . ARG A 1 163 ? 5.162 -17.311 -11.247 1.00 60.94 163 ARG A N 1
ATOM 1280 C CA . ARG A 1 163 ? 4.863 -16.549 -12.473 1.00 60.94 163 ARG A CA 1
ATOM 1281 C C . ARG A 1 163 ? 4.459 -17.441 -13.648 1.00 60.94 163 ARG A C 1
ATOM 1283 O O . ARG A 1 163 ? 4.103 -16.928 -14.702 1.00 60.94 163 ARG A O 1
ATOM 1290 N N . SER A 1 164 ? 4.552 -18.755 -13.475 1.00 52.94 164 SER A N 1
ATOM 1291 C CA . SER A 1 164 ? 4.298 -19.774 -14.492 1.00 52.94 164 SER A CA 1
ATOM 1292 C C . SER A 1 164 ? 2.810 -20.063 -14.736 1.00 52.94 164 SER A C 1
ATOM 1294 O O . SER A 1 164 ? 2.484 -20.702 -15.732 1.00 52.94 164 SER A O 1
ATOM 1296 N N . GLN A 1 165 ? 1.907 -19.609 -13.856 1.00 53.66 165 GLN A N 1
ATOM 1297 C CA . GLN A 1 165 ? 0.491 -20.007 -13.894 1.00 53.66 165 GLN A CA 1
ATOM 1298 C C . GLN A 1 165 ? -0.412 -19.119 -14.766 1.00 53.66 165 GLN A C 1
ATOM 1300 O O . GLN A 1 165 ? -1.523 -19.534 -15.089 1.00 53.66 165 GLN A O 1
ATOM 1305 N N . PHE A 1 166 ? 0.033 -17.920 -15.156 1.00 55.06 166 PHE A N 1
ATOM 1306 C CA . PHE A 1 166 ? -0.789 -16.967 -15.908 1.00 55.06 166 PHE A CA 1
ATOM 1307 C C . PHE A 1 166 ? -0.064 -16.452 -17.156 1.00 55.06 166 PHE A C 1
ATOM 1309 O O . PHE A 1 166 ? 1.061 -15.970 -17.066 1.00 55.06 166 PHE A O 1
ATOM 1316 N N . ASP A 1 167 ? -0.759 -16.441 -18.298 1.00 56.56 167 ASP A N 1
ATOM 1317 C CA . ASP A 1 167 ? -0.292 -15.825 -19.557 1.00 56.56 167 ASP A CA 1
ATOM 1318 C C . ASP A 1 167 ? -0.317 -14.277 -19.530 1.00 56.56 167 ASP A C 1
ATOM 1320 O O . ASP A 1 167 ? -0.058 -13.611 -20.534 1.00 56.56 167 ASP A O 1
ATOM 1324 N N . ILE A 1 168 ? -0.640 -13.679 -18.379 1.00 61.97 168 ILE A N 1
ATOM 1325 C CA . ILE A 1 168 ? -0.757 -12.231 -18.168 1.00 61.97 168 ILE A CA 1
ATOM 1326 C C . ILE A 1 168 ? 0.451 -11.759 -17.348 1.00 61.97 168 ILE A C 1
ATOM 1328 O O . ILE A 1 168 ? 0.806 -12.422 -16.369 1.00 61.97 168 ILE A O 1
ATOM 1332 N N . PRO A 1 169 ? 1.067 -10.600 -17.665 1.00 77.56 169 PRO A N 1
ATOM 1333 C CA . PRO A 1 169 ? 2.099 -10.023 -16.813 1.00 77.56 169 PRO A CA 1
ATOM 1334 C C . PRO A 1 169 ? 1.594 -9.888 -15.370 1.00 77.56 169 PRO A C 1
ATOM 1336 O O . PRO A 1 169 ? 0.619 -9.186 -15.112 1.00 77.56 169 PRO A O 1
ATOM 1339 N N . THR A 1 170 ? 2.269 -10.528 -14.411 1.00 81.62 170 THR A N 1
ATOM 1340 C CA . THR A 1 170 ? 1.875 -10.529 -12.987 1.00 81.62 170 THR A CA 1
ATOM 1341 C C . THR A 1 170 ? 1.686 -9.116 -12.428 1.00 81.62 170 THR A C 1
ATOM 1343 O O . THR A 1 170 ? 0.848 -8.893 -11.560 1.00 81.62 170 THR A O 1
ATOM 1346 N N . GLN A 1 171 ? 2.436 -8.145 -12.959 1.00 85.88 171 GLN A N 1
ATOM 1347 C CA . GLN A 1 171 ? 2.316 -6.734 -12.601 1.00 85.88 171 GLN A CA 1
ATOM 1348 C C . GLN A 1 171 ? 0.938 -6.151 -12.949 1.00 85.88 171 GLN A C 1
ATOM 1350 O O . GLN A 1 171 ? 0.404 -5.365 -12.171 1.00 85.88 171 GLN A O 1
ATOM 1355 N N . ASP A 1 172 ? 0.350 -6.546 -14.079 1.00 89.44 172 ASP A N 1
ATOM 1356 C CA . ASP A 1 172 ? -0.953 -6.044 -14.520 1.00 89.44 172 ASP A CA 1
ATOM 1357 C C . ASP A 1 172 ? -2.040 -6.558 -13.575 1.00 89.44 172 ASP A C 1
ATOM 1359 O O . ASP A 1 172 ? -2.836 -5.777 -13.054 1.00 89.44 172 ASP A O 1
ATOM 1363 N N . LEU A 1 173 ? -2.005 -7.861 -13.272 1.00 89.69 173 LEU A N 1
ATOM 1364 C CA . LEU A 1 173 ? -2.916 -8.487 -12.315 1.00 89.69 173 LEU A CA 1
ATOM 1365 C C . LEU A 1 173 ? -2.771 -7.872 -10.915 1.00 89.69 173 LEU A C 1
ATOM 1367 O O . LEU A 1 173 ? -3.778 -7.559 -10.279 1.00 89.69 173 LEU A O 1
ATOM 1371 N N . PHE A 1 174 ? -1.534 -7.626 -10.471 1.00 91.31 174 PHE A N 1
ATOM 1372 C CA . PHE A 1 174 ? -1.254 -6.950 -9.204 1.00 91.31 174 PHE A CA 1
ATOM 1373 C C . PHE A 1 174 ? -1.841 -5.533 -9.163 1.00 91.31 174 PHE A C 1
ATOM 1375 O O . PHE A 1 174 ? -2.448 -5.142 -8.165 1.00 91.31 174 PHE A O 1
ATOM 1382 N N . ASN A 1 175 ? -1.694 -4.763 -10.246 1.00 93.94 175 ASN A N 1
ATOM 1383 C CA . ASN A 1 175 ? -2.207 -3.397 -10.331 1.00 93.94 175 ASN A CA 1
ATOM 1384 C C . ASN A 1 175 ? -3.743 -3.364 -10.280 1.00 93.94 175 ASN A C 1
ATOM 1386 O O . ASN A 1 175 ? -4.313 -2.548 -9.553 1.00 93.94 175 ASN A O 1
ATOM 1390 N N . TYR A 1 176 ? -4.423 -4.274 -10.983 1.00 93.62 176 TYR A N 1
ATOM 1391 C CA . TYR A 1 176 ? -5.884 -4.381 -10.914 1.00 93.62 176 TYR A CA 1
ATOM 1392 C C . TYR A 1 176 ? -6.366 -4.833 -9.531 1.00 93.62 176 TYR A C 1
ATOM 1394 O O . TYR A 1 176 ? -7.289 -4.237 -8.979 1.00 93.62 176 TYR A O 1
ATOM 1402 N N . ALA A 1 177 ? -5.707 -5.820 -8.923 1.00 93.44 177 ALA A N 1
ATOM 1403 C CA . ALA A 1 177 ? -6.007 -6.248 -7.559 1.00 93.44 177 ALA A CA 1
ATOM 1404 C C . ALA A 1 177 ? -5.760 -5.128 -6.526 1.00 93.44 177 ALA A C 1
ATOM 1406 O O . ALA A 1 177 ? -6.549 -4.960 -5.595 1.00 93.44 177 ALA A O 1
ATOM 1407 N N . MET A 1 178 ? -4.734 -4.291 -6.728 1.00 95.06 178 MET A N 1
ATOM 1408 C CA . MET A 1 178 ? -4.494 -3.106 -5.896 1.00 95.06 178 MET A CA 1
ATOM 1409 C C . MET A 1 178 ? -5.616 -2.069 -6.025 1.00 95.06 178 MET A C 1
ATOM 1411 O O . MET A 1 178 ? -5.873 -1.359 -5.055 1.00 95.06 178 MET A O 1
ATOM 1415 N N . CYS A 1 179 ? -6.305 -1.983 -7.169 1.00 97.25 179 CYS A N 1
ATOM 1416 C CA . CYS A 1 179 ? -7.457 -1.088 -7.320 1.00 97.25 179 CYS A CA 1
ATOM 1417 C C . CYS A 1 179 ? -8.610 -1.507 -6.397 1.00 97.25 179 CYS A C 1
ATOM 1419 O O . CYS A 1 179 ? -9.194 -0.657 -5.727 1.00 97.25 179 CYS A O 1
ATOM 1421 N N . PHE A 1 180 ? -8.901 -2.812 -6.318 1.00 96.62 180 PHE A N 1
ATOM 1422 C CA . PHE A 1 180 ? -9.917 -3.344 -5.404 1.00 96.62 180 PHE A CA 1
ATOM 1423 C C . PHE A 1 180 ? -9.544 -3.085 -3.947 1.00 96.62 180 PHE A C 1
ATOM 1425 O O . PHE A 1 180 ? -10.354 -2.542 -3.199 1.00 96.62 180 PHE A O 1
ATOM 1432 N N . PHE A 1 181 ? -8.297 -3.382 -3.570 1.00 97.62 181 PHE A N 1
ATOM 1433 C CA . PHE A 1 181 ? -7.794 -3.066 -2.236 1.00 97.62 181 PHE A CA 1
ATOM 1434 C C . PHE A 1 181 ? -7.951 -1.574 -1.909 1.00 97.62 181 PHE A C 1
ATOM 1436 O O . PHE A 1 181 ? -8.462 -1.240 -0.842 1.00 97.62 181 PHE A O 1
ATOM 1443 N N . ALA A 1 182 ? -7.546 -0.677 -2.815 1.00 97.81 182 ALA A N 1
ATOM 1444 C CA . ALA A 1 182 ? -7.621 0.764 -2.589 1.00 97.81 182 ALA A CA 1
ATOM 1445 C C . ALA A 1 182 ? -9.071 1.236 -2.408 1.00 97.81 182 ALA A C 1
ATOM 1447 O O . ALA A 1 182 ? -9.365 1.975 -1.470 1.00 97.81 182 ALA A O 1
ATOM 1448 N N . TYR A 1 183 ? -9.984 0.758 -3.257 1.00 98.00 183 TYR A N 1
ATOM 1449 C CA . TYR A 1 183 ? -11.403 1.090 -3.166 1.00 98.00 183 TYR A CA 1
ATOM 1450 C C . TYR A 1 183 ? -12.042 0.583 -1.866 1.00 98.00 183 TYR A C 1
ATOM 1452 O O . TYR A 1 183 ? -12.724 1.347 -1.182 1.00 98.00 183 TYR A O 1
ATOM 1460 N N . PHE A 1 184 ? -11.809 -0.680 -1.496 1.00 98.12 184 PHE A N 1
ATOM 1461 C CA . PHE A 1 184 ? -12.348 -1.238 -0.254 1.00 98.12 184 PHE A CA 1
ATOM 1462 C C . PHE A 1 184 ? -11.743 -0.573 0.977 1.00 98.12 184 PHE A C 1
ATOM 1464 O O . PHE A 1 184 ? -12.475 -0.272 1.911 1.00 98.12 184 PHE A O 1
ATOM 1471 N N . SER A 1 185 ? -10.448 -0.256 0.951 1.00 98.00 185 SER A N 1
ATOM 1472 C CA . SER A 1 185 ? -9.795 0.484 2.033 1.00 98.00 185 SER A CA 1
ATOM 1473 C C . SER A 1 185 ? -10.391 1.877 2.197 1.00 98.00 185 SER A C 1
ATOM 1475 O O . SER A 1 185 ? -10.642 2.291 3.320 1.00 98.00 185 SER A O 1
ATOM 1477 N N . LEU A 1 186 ? -10.668 2.586 1.094 1.00 98.25 186 LEU A N 1
ATOM 1478 C CA . LEU A 1 186 ? -11.332 3.889 1.143 1.00 98.25 186 LEU A CA 1
ATOM 1479 C C . LEU A 1 186 ? -12.716 3.774 1.781 1.00 98.25 186 LEU A C 1
ATOM 1481 O O . LEU A 1 186 ? -13.079 4.607 2.602 1.00 98.25 186 LEU A O 1
ATOM 1485 N N . LYS A 1 187 ? -13.499 2.766 1.388 1.00 98.00 187 LYS A N 1
ATOM 1486 C CA . LYS A 1 187 ? -14.819 2.545 1.977 1.00 98.00 187 LYS A CA 1
ATOM 1487 C C . LYS A 1 187 ? -14.723 2.194 3.453 1.00 98.00 187 LYS A C 1
ATOM 1489 O O . LYS A 1 187 ? -15.464 2.778 4.220 1.00 98.00 187 LYS A O 1
ATOM 1494 N N . ALA A 1 188 ? -13.771 1.348 3.835 1.00 97.44 188 ALA A N 1
ATOM 1495 C CA . ALA A 1 188 ? -13.560 0.959 5.220 1.00 97.44 188 ALA A CA 1
ATOM 1496 C C . ALA A 1 188 ? -13.239 2.155 6.123 1.00 97.44 188 ALA A C 1
ATOM 1498 O O . ALA A 1 188 ? -13.782 2.235 7.211 1.00 97.44 188 ALA A O 1
ATOM 1499 N N . VAL A 1 189 ? -12.381 3.083 5.681 1.00 96.94 189 VAL A N 1
ATOM 1500 C CA . VAL A 1 189 ? -12.000 4.257 6.494 1.00 96.94 189 VAL A CA 1
ATOM 1501 C C . VAL A 1 189 ? -13.045 5.378 6.494 1.00 96.94 189 VAL A C 1
ATOM 1503 O O . VAL A 1 189 ? -12.886 6.353 7.224 1.00 96.94 189 VAL A O 1
ATOM 1506 N N . LEU A 1 190 ? -14.060 5.303 5.630 1.00 95.50 190 LEU A N 1
ATOM 1507 C CA . LEU A 1 190 ? -15.152 6.280 5.559 1.00 95.50 190 LEU A CA 1
ATOM 1508 C C . LEU A 1 190 ? -16.452 5.781 6.205 1.00 95.50 190 LEU A C 1
ATOM 1510 O O . LEU A 1 190 ? -17.393 6.571 6.284 1.00 95.50 190 LEU A O 1
ATOM 1514 N N . ASP A 1 191 ? -16.506 4.503 6.575 1.00 85.50 191 ASP A N 1
ATOM 1515 C CA . ASP A 1 191 ? -17.612 3.862 7.296 1.00 85.50 191 ASP A CA 1
ATOM 1516 C C . ASP A 1 191 ? -17.501 4.176 8.796 1.00 85.50 191 ASP A C 1
ATOM 1518 O O . ASP A 1 191 ? -18.513 4.633 9.376 1.00 85.50 191 ASP A O 1
#

Nearest PDB structures (foldseek):
  8f6r-assembly1_A  TM=4.874E-01  e=2.239E+00  synthetic construct
  7uni-assembly2_D  TM=4.006E-01  e=1.489E+00  synthetic construct

Organism: NCBI:txid50390